Protein AF-0000000078018534 (afdb_homodimer)

Organism: NCBI:txid212602

InterPro domains:
  IPR011146 HIT-like domain [PF01230] (14-117)
  IPR011146 HIT-like domain [PS51084] (6-127)
  IPR036265 HIT-like superfamily [G3DSA:3.30.428.10] (2-180)
  IPR036265 HIT-like superfamily [SSF54197] (14-121)
  IPR039383 FHIT family [cd01275] (8-136)
  IPR051884 Bis(5'-adenosyl)-triphosphatase activity regulators [PTHR46243] (7-179)

Structure (mmCIF, N/CA/C/O backbone):
data_AF-0000000078018534-model_v1
#
loop_
_entity.id
_entity.type
_entity.pdbx_description
1 polymer "Bis(5'-adenosyl)-triphosphatase"
#
loop_
_atom_site.group_PDB
_atom_site.id
_atom_site.type_symbol
_atom_site.label_atom_id
_atom_site.label_alt_id
_atom_site.label_comp_id
_atom_site.label_asym_id
_atom_site.label_entity_id
_atom_site.label_seq_id
_atom_site.pdbx_PDB_ins_code
_atom_site.Cartn_x
_atom_site.Cartn_y
_atom_site.Cartn_z
_atom_site.occupancy
_atom_site.B_iso_or_equiv
_atom_site.auth_seq_id
_atom_site.auth_comp_id
_atom_site.auth_asym_id
_atom_site.auth_atom_id
_atom_site.pdbx_PDB_model_num
ATOM 1 N N . MET A 1 1 ? -0.538 -12.031 -28.141 1 32.5 1 MET A N 1
ATOM 2 C CA . MET A 1 1 ? 0.123 -12.312 -26.875 1 32.5 1 MET A CA 1
ATOM 3 C C . MET A 1 1 ? 1.251 -11.32 -26.609 1 32.5 1 MET A C 1
ATOM 5 O O . MET A 1 1 ? 2.129 -11.141 -27.453 1 32.5 1 MET A O 1
ATOM 9 N N . ALA A 1 2 ? 1.059 -10.219 -26 1 41.38 2 ALA A N 1
ATOM 10 C CA . ALA A 1 2 ? 2.141 -9.242 -26.016 1 41.38 2 ALA A CA 1
ATOM 11 C C . ALA A 1 2 ? 3.49 -9.906 -25.766 1 41.38 2 ALA A C 1
ATOM 13 O O . ALA A 1 2 ? 3.6 -10.82 -24.938 1 41.38 2 ALA A O 1
ATOM 14 N N . SER A 1 3 ? 4.391 -9.984 -26.625 1 47.72 3 SER A N 1
ATOM 15 C CA . SER A 1 3 ? 5.672 -10.68 -26.641 1 47.72 3 SER A CA 1
ATOM 16 C C . SER A 1 3 ? 6.395 -10.531 -25.312 1 47.72 3 SER A C 1
ATOM 18 O O . SER A 1 3 ? 6.383 -9.453 -24.703 1 47.72 3 SER A O 1
ATOM 20 N N . LYS A 1 4 ? 6.355 -11.641 -24.516 1 59.78 4 LYS A N 1
ATOM 21 C CA . LYS A 1 4 ? 7.148 -11.711 -23.297 1 59.78 4 LYS A CA 1
ATOM 22 C C . LYS A 1 4 ? 8.469 -10.953 -23.453 1 59.78 4 LYS A C 1
ATOM 24 O O . LYS A 1 4 ? 9.188 -11.148 -24.438 1 59.78 4 LYS A O 1
ATOM 29 N N . PRO A 1 5 ? 8.508 -9.891 -22.672 1 69.44 5 PRO A N 1
ATOM 30 C CA . PRO A 1 5 ? 9.805 -9.219 -22.781 1 69.44 5 PRO A CA 1
ATOM 31 C C . PRO A 1 5 ? 10.977 -10.18 -22.594 1 69.44 5 PRO A C 1
ATOM 33 O O . PRO A 1 5 ? 10.789 -11.305 -22.125 1 69.44 5 PRO A O 1
ATOM 36 N N . GLY A 1 6 ? 12.102 -9.883 -23.188 1 85.19 6 GLY A N 1
ATOM 37 C CA . GLY A 1 6 ? 13.391 -10.5 -22.938 1 85.19 6 GLY A CA 1
ATOM 38 C C . GLY A 1 6 ? 13.648 -10.789 -21.469 1 85.19 6 GLY A C 1
ATOM 39 O O . GLY A 1 6 ? 12.711 -11.047 -20.719 1 85.19 6 GLY A O 1
ATOM 40 N N . THR A 1 7 ? 14.758 -10.93 -20.984 1 94.56 7 THR A N 1
ATOM 41 C CA . THR A 1 7 ? 15.172 -11.188 -19.609 1 94.56 7 THR A CA 1
ATOM 42 C C . THR A 1 7 ? 14.648 -10.102 -18.672 1 94.56 7 THR A C 1
ATOM 44 O O . THR A 1 7 ? 14.75 -8.906 -18.969 1 94.56 7 THR A O 1
ATOM 47 N N . ILE A 1 8 ? 13.938 -10.57 -17.609 1 96.38 8 ILE A N 1
ATOM 48 C CA . ILE A 1 8 ? 13.359 -9.633 -16.641 1 96.38 8 ILE A CA 1
ATOM 49 C C . ILE A 1 8 ? 14.18 -9.656 -15.352 1 96.38 8 ILE A C 1
ATOM 51 O O . ILE A 1 8 ? 14.562 -10.727 -14.875 1 96.38 8 ILE A O 1
ATOM 55 N N . TYR A 1 9 ? 14.422 -8.438 -14.828 1 94.94 9 TYR A N 1
ATOM 56 C CA . TYR A 1 9 ? 15.18 -8.312 -13.586 1 94.94 9 TYR A CA 1
ATOM 57 C C . TYR A 1 9 ? 14.359 -7.621 -12.508 1 94.94 9 TYR A C 1
ATOM 59 O O . TYR A 1 9 ? 13.602 -6.688 -12.805 1 94.94 9 TYR A O 1
ATOM 67 N N . PHE A 1 10 ? 14.508 -8.086 -11.344 1 96.38 10 PHE A N 1
ATOM 68 C CA . PHE A 1 10 ? 14.094 -7.418 -10.117 1 96.38 10 PHE A CA 1
ATOM 69 C C . PHE A 1 10 ? 15.305 -6.953 -9.312 1 96.38 10 PHE A C 1
ATOM 71 O O . PHE A 1 10 ? 15.938 -7.75 -8.625 1 96.38 10 PHE A O 1
ATOM 78 N N . GLY A 1 11 ? 15.469 -5.613 -9.375 1 94.12 11 GLY A N 1
ATOM 79 C CA . GLY A 1 11 ? 16.797 -5.195 -8.961 1 94.12 11 GLY A CA 1
ATOM 80 C C . GLY A 1 11 ? 17.906 -5.941 -9.68 1 94.12 11 GLY A C 1
ATOM 81 O O . GLY A 1 11 ? 17.922 -6.012 -10.914 1 94.12 11 GLY A O 1
ATOM 82 N N . PRO A 1 12 ? 18.906 -6.496 -8.953 1 91.88 12 PRO A N 1
ATOM 83 C CA . PRO A 1 12 ? 20 -7.215 -9.594 1 91.88 12 PRO A CA 1
ATOM 84 C C . PRO A 1 12 ? 19.672 -8.68 -9.875 1 91.88 12 PRO A C 1
ATOM 86 O O . PRO A 1 12 ? 20.5 -9.406 -10.445 1 91.88 12 PRO A O 1
ATOM 89 N N . TYR A 1 13 ? 18.453 -9.117 -9.656 1 90.38 13 TYR A N 1
ATOM 90 C CA . TYR A 1 13 ? 18.125 -10.531 -9.727 1 90.38 13 TYR A CA 1
ATOM 91 C C . TYR A 1 13 ? 17.328 -10.852 -10.992 1 90.38 13 TYR A C 1
ATOM 93 O O . TYR A 1 13 ? 16.312 -10.211 -11.266 1 90.38 13 TYR A O 1
ATOM 101 N N . GLU A 1 14 ? 17.781 -11.797 -11.727 1 91.88 14 GLU A N 1
ATOM 102 C CA . GLU A 1 14 ? 16.953 -12.266 -12.836 1 91.88 14 GLU A CA 1
ATOM 103 C C . GLU A 1 14 ? 15.75 -13.047 -12.328 1 91.88 14 GLU A C 1
ATOM 105 O O . GLU A 1 14 ? 15.891 -13.961 -11.516 1 91.88 14 GLU A O 1
ATOM 110 N N . VAL A 1 15 ? 14.516 -12.648 -12.805 1 94.19 15 VAL A N 1
ATOM 111 C CA . VAL A 1 15 ? 13.305 -13.258 -12.266 1 94.19 15 VAL A CA 1
ATOM 112 C C . VAL A 1 15 ? 12.383 -13.68 -13.414 1 94.19 15 VAL A C 1
ATOM 114 O O . VAL A 1 15 ? 11.172 -13.82 -13.234 1 94.19 15 VAL A O 1
ATOM 117 N N . THR A 1 16 ? 12.859 -13.93 -14.57 1 95.44 16 THR A N 1
ATOM 118 C CA . THR A 1 16 ? 12.086 -14.156 -15.789 1 95.44 16 THR A CA 1
ATOM 119 C C . THR A 1 16 ? 11.109 -15.312 -15.594 1 95.44 16 THR A C 1
ATOM 121 O O . THR A 1 16 ? 9.93 -15.203 -15.945 1 95.44 16 THR A O 1
ATOM 124 N N . ASP A 1 17 ? 11.508 -16.391 -15 1 93.69 17 ASP A N 1
ATOM 125 C CA . ASP A 1 17 ? 10.719 -17.609 -14.898 1 93.69 17 ASP A CA 1
ATOM 126 C C . ASP A 1 17 ? 9.68 -17.516 -13.781 1 93.69 17 ASP A C 1
ATOM 128 O O . ASP A 1 17 ? 8.805 -18.375 -13.656 1 93.69 17 ASP A O 1
ATOM 132 N N . GLN A 1 18 ? 9.805 -16.406 -13 1 95.12 18 GLN A N 1
ATOM 133 C CA . GLN A 1 18 ? 8.93 -16.266 -11.836 1 95.12 18 GLN A CA 1
ATOM 134 C C . GLN A 1 18 ? 7.852 -15.211 -12.086 1 95.12 18 GLN A C 1
ATOM 136 O O . GLN A 1 18 ? 7.035 -14.938 -11.203 1 95.12 18 GLN A O 1
ATOM 141 N N . VAL A 1 19 ? 7.863 -14.688 -13.305 1 97.62 19 VAL A N 1
ATOM 142 C CA . VAL A 1 19 ? 6.887 -13.672 -13.68 1 97.62 19 VAL A CA 1
ATOM 143 C C . VAL A 1 19 ? 5.605 -14.344 -14.172 1 97.62 19 VAL A C 1
ATOM 145 O O . VAL A 1 19 ? 5.648 -15.273 -14.984 1 97.62 19 VAL A O 1
ATOM 148 N N . PHE A 1 20 ? 4.461 -13.828 -13.664 1 98.06 20 PHE A N 1
ATOM 149 C CA . PHE A 1 20 ? 3.227 -14.508 -14.039 1 98.06 20 PHE A CA 1
ATOM 150 C C . PHE A 1 20 ? 2.342 -13.594 -14.875 1 98.06 20 PHE A C 1
ATOM 152 O O . PHE A 1 20 ? 1.333 -14.039 -15.438 1 98.06 20 PHE A O 1
ATOM 159 N N . TYR A 1 21 ? 2.676 -12.344 -15.047 1 98 21 TYR A N 1
ATOM 160 C CA . TYR A 1 21 ? 1.851 -11.391 -15.773 1 98 21 TYR A CA 1
ATOM 161 C C . TYR A 1 21 ? 2.686 -10.227 -16.281 1 98 21 TYR A C 1
ATOM 163 O O . TYR A 1 21 ? 3.562 -9.727 -15.578 1 98 21 TYR A O 1
ATOM 171 N N . TYR A 1 22 ? 2.432 -9.82 -17.5 1 97.38 22 TYR A N 1
ATOM 172 C CA . TYR A 1 22 ? 3.051 -8.648 -18.109 1 97.38 22 TYR A CA 1
ATOM 173 C C . TYR A 1 22 ? 2 -7.617 -18.5 1 97.38 22 TYR A C 1
ATOM 175 O O . TYR A 1 22 ? 1.063 -7.926 -19.25 1 97.38 22 TYR A O 1
ATOM 183 N N . SER A 1 23 ? 2.119 -6.477 -17.906 1 96.69 23 SER A N 1
ATOM 184 C CA . SER A 1 23 ? 1.342 -5.34 -18.391 1 96.69 23 SER A CA 1
ATOM 185 C C . SER A 1 23 ? 2.18 -4.434 -19.281 1 96.69 23 SER A C 1
ATOM 187 O O . SER A 1 23 ? 3.219 -4.855 -19.797 1 96.69 23 SER A O 1
ATOM 189 N N . THR A 1 24 ? 1.695 -3.225 -19.547 1 96.44 24 THR A N 1
ATOM 190 C CA . THR A 1 24 ? 2.404 -2.289 -20.406 1 96.44 24 THR A CA 1
ATOM 191 C C . THR A 1 24 ? 3.699 -1.819 -19.75 1 96.44 24 THR A C 1
ATOM 193 O O . THR A 1 24 ? 4.73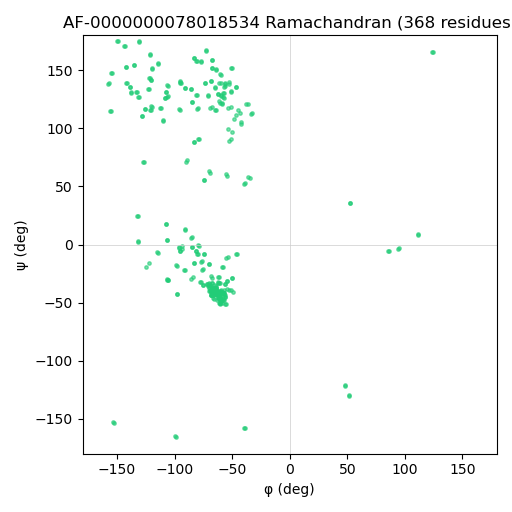4 -1.713 -20.422 1 96.44 24 THR A O 1
ATOM 196 N N . SER A 1 25 ? 3.674 -1.585 -18.469 1 97.62 25 SER A N 1
ATOM 197 C CA . SER A 1 25 ? 4.84 -0.952 -17.859 1 97.62 25 SER A CA 1
ATOM 198 C C . SER A 1 25 ? 5.27 -1.691 -16.594 1 97.62 25 SER A C 1
ATOM 200 O O . SER A 1 25 ? 6.211 -1.272 -15.914 1 97.62 25 SER A O 1
ATOM 202 N N . CYS A 1 26 ? 4.574 -2.824 -16.25 1 98.19 26 CYS A N 1
ATOM 203 C CA . CYS A 1 26 ? 4.953 -3.551 -15.047 1 98.19 26 CYS A CA 1
ATOM 204 C C . CYS A 1 26 ? 4.664 -5.039 -15.195 1 98.19 26 CYS A C 1
ATOM 206 O O . CYS A 1 26 ? 4.219 -5.488 -16.25 1 98.19 26 CYS A O 1
ATOM 208 N N . TYR A 1 27 ? 5.066 -5.809 -14.203 1 98.31 27 TYR A N 1
ATOM 209 C CA . TYR A 1 27 ? 4.875 -7.254 -14.227 1 98.31 27 TYR A CA 1
ATOM 210 C C . TYR A 1 27 ? 4.52 -7.781 -12.844 1 98.31 27 TYR A C 1
ATOM 212 O O . TYR A 1 27 ? 4.793 -7.125 -11.828 1 98.31 27 TYR A O 1
ATOM 220 N N . GLY A 1 28 ? 3.781 -8.922 -12.859 1 98.56 28 GLY A N 1
ATOM 221 C CA . GLY A 1 28 ? 3.506 -9.664 -11.641 1 98.56 28 GLY A CA 1
ATOM 222 C C . GLY A 1 28 ? 4.539 -10.734 -11.344 1 98.56 28 GLY A C 1
ATOM 223 O O . GLY A 1 28 ? 4.914 -11.508 -12.234 1 98.56 28 GLY A O 1
ATOM 224 N N . LEU A 1 29 ? 5.02 -10.836 -10.078 1 98 29 LEU A N 1
ATOM 225 C CA . LEU A 1 29 ? 6.137 -11.688 -9.68 1 98 29 LEU A CA 1
ATOM 226 C C . LEU A 1 29 ? 5.781 -12.516 -8.445 1 98 29 LEU A C 1
ATOM 228 O O . LEU A 1 29 ? 5.281 -11.977 -7.457 1 98 29 LEU A O 1
ATOM 232 N N . THR A 1 30 ? 5.949 -13.82 -8.516 1 97.31 30 THR A N 1
ATOM 233 C CA . THR A 1 30 ? 5.793 -14.633 -7.309 1 97.31 30 THR A CA 1
ATOM 234 C C . THR A 1 30 ? 6.852 -14.266 -6.273 1 97.31 30 THR A C 1
ATOM 236 O O . THR A 1 30 ? 7.922 -13.758 -6.621 1 97.31 30 THR A O 1
ATOM 239 N N . ASN A 1 31 ? 6.496 -14.438 -5.121 1 92.06 31 ASN A N 1
ATOM 240 C CA . ASN A 1 31 ? 7.398 -14.031 -4.047 1 92.06 31 ASN A CA 1
ATOM 241 C C . ASN A 1 31 ? 8.258 -15.195 -3.562 1 92.06 31 ASN A C 1
ATOM 243 O O . ASN A 1 31 ? 7.762 -16.312 -3.422 1 92.06 31 ASN A O 1
ATOM 247 N N . ILE A 1 32 ? 9.5 -14.945 -3.307 1 88.69 32 ILE A N 1
ATOM 248 C CA . ILE A 1 32 ? 10.461 -15.977 -2.914 1 88.69 32 ILE A CA 1
ATOM 249 C C . ILE A 1 32 ? 10.227 -16.375 -1.457 1 88.69 32 ILE A C 1
ATOM 251 O O . ILE A 1 32 ? 10.438 -17.516 -1.079 1 88.69 32 ILE A O 1
ATOM 255 N N . LYS A 1 33 ? 9.852 -15.461 -0.619 1 87.44 33 LYS A N 1
ATOM 256 C CA . LYS A 1 33 ? 9.539 -15.695 0.787 1 87.44 33 LYS A CA 1
ATOM 257 C C . LYS A 1 33 ? 8.156 -15.148 1.145 1 87.44 33 LYS A C 1
ATOM 259 O O . LYS A 1 33 ? 8.047 -14.18 1.903 1 87.44 33 LYS A O 1
ATOM 264 N N . PRO A 1 34 ? 7.156 -15.828 0.636 1 91.12 34 PRO A N 1
ATOM 265 C CA . PRO A 1 34 ? 5.809 -15.305 0.871 1 91.12 34 PRO A CA 1
ATOM 266 C C . PRO A 1 34 ? 5.418 -15.32 2.346 1 91.12 34 PRO A C 1
ATOM 268 O O . PRO A 1 34 ? 5.688 -16.297 3.049 1 91.12 34 PRO A O 1
ATOM 271 N N . VAL A 1 35 ? 4.84 -14.227 2.791 1 88.56 35 VAL A N 1
ATOM 272 C CA . VAL A 1 35 ? 4.348 -14.125 4.164 1 88.56 35 VAL A CA 1
ATOM 273 C C . VAL A 1 35 ? 3.156 -15.062 4.355 1 88.56 35 VAL A C 1
ATOM 275 O O . VAL A 1 35 ? 3.041 -15.727 5.387 1 88.56 35 VAL A O 1
ATOM 278 N N . LEU A 1 36 ? 2.246 -15.086 3.379 1 91.19 36 LEU A N 1
ATOM 279 C CA . LEU A 1 36 ? 1.069 -15.945 3.287 1 91.19 36 LEU A CA 1
ATOM 280 C C . LEU A 1 36 ? 0.929 -16.531 1.886 1 91.19 36 LEU A C 1
ATOM 282 O O . LEU A 1 36 ? 1.47 -15.977 0.923 1 91.19 36 LEU A O 1
ATOM 286 N N . PRO A 1 37 ? 0.245 -17.688 1.849 1 92.19 37 PRO A N 1
ATOM 287 C CA . PRO A 1 37 ? -0.036 -18.188 0.502 1 92.19 37 PRO A CA 1
ATOM 288 C C . PRO A 1 37 ? -0.682 -17.141 -0.397 1 92.19 37 PRO A C 1
ATOM 290 O O . PRO A 1 37 ? -1.609 -16.453 0.026 1 92.19 37 PRO A O 1
ATOM 293 N N . GLY A 1 38 ? -0.188 -16.953 -1.611 1 95.94 38 GLY A N 1
ATOM 294 C CA . GLY A 1 38 ? -0.741 -16.016 -2.562 1 95.94 38 GLY A CA 1
ATOM 295 C C . GLY A 1 38 ? -0.049 -14.656 -2.529 1 95.94 38 GLY A C 1
ATOM 296 O O . GLY A 1 38 ? -0.326 -13.797 -3.361 1 95.94 38 GLY A O 1
ATOM 297 N N . HIS A 1 39 ? 0.928 -14.453 -1.597 1 96.56 39 HIS A N 1
ATOM 298 C CA . HIS A 1 39 ? 1.704 -13.219 -1.527 1 96.56 39 HIS A CA 1
ATOM 299 C C . HIS A 1 39 ? 2.549 -13.031 -2.783 1 96.56 39 HIS A C 1
ATOM 301 O O . HIS A 1 39 ? 3.473 -13.805 -3.037 1 96.56 39 HIS A O 1
ATOM 307 N N . VAL A 1 40 ? 2.264 -12.008 -3.541 1 98 40 VAL A N 1
ATOM 308 C CA . VAL A 1 40 ? 2.986 -11.75 -4.781 1 98 40 VAL A CA 1
ATOM 309 C C . VAL A 1 40 ? 3.438 -10.289 -4.824 1 98 40 VAL A C 1
ATOM 311 O O . VAL A 1 40 ? 3.104 -9.5 -3.936 1 98 40 VAL A O 1
ATOM 314 N N . LEU A 1 41 ? 4.215 -9.977 -5.875 1 98.06 41 LEU A N 1
ATOM 315 C CA . LEU A 1 41 ? 4.707 -8.625 -6.078 1 98.06 41 LEU A CA 1
ATOM 316 C C . LEU A 1 41 ? 4.254 -8.078 -7.426 1 98.06 41 LEU A C 1
ATOM 318 O O . LEU A 1 41 ? 4.121 -8.828 -8.391 1 98.06 41 LEU A O 1
ATOM 322 N N . VAL A 1 42 ? 3.947 -6.828 -7.473 1 98.75 42 VAL A N 1
ATOM 323 C CA . VAL A 1 42 ? 3.859 -6.078 -8.719 1 98.75 42 VAL A CA 1
ATOM 324 C C . VAL A 1 42 ? 5.043 -5.121 -8.828 1 98.75 42 VAL A C 1
ATOM 326 O O . VAL A 1 42 ? 5.344 -4.383 -7.887 1 98.75 42 VAL A O 1
ATOM 329 N N . VAL A 1 43 ? 5.746 -5.117 -10.008 1 98.62 43 VAL A N 1
ATOM 330 C CA . VAL A 1 43 ? 7.023 -4.434 -10.164 1 98.62 43 VAL A CA 1
ATOM 331 C C . VAL A 1 43 ? 7.062 -3.715 -11.516 1 98.62 43 VAL A C 1
ATOM 333 O O . VAL A 1 43 ? 6.695 -4.289 -12.539 1 98.62 43 VAL A O 1
ATOM 336 N N . PRO A 1 44 ? 7.441 -2.418 -11.539 1 98.69 44 PRO A N 1
ATOM 337 C CA . PRO A 1 44 ? 7.617 -1.772 -12.844 1 98.69 44 PRO A CA 1
ATOM 338 C C . PRO A 1 44 ? 8.805 -2.336 -13.625 1 98.69 44 PRO A C 1
ATOM 340 O O . PRO A 1 44 ? 9.781 -2.785 -13.023 1 98.69 44 PRO A O 1
ATOM 343 N N . PHE A 1 45 ? 8.711 -2.266 -14.945 1 97.75 45 PHE A N 1
ATOM 344 C CA . PHE A 1 45 ? 9.852 -2.658 -15.766 1 97.75 45 PHE A CA 1
ATOM 345 C C . PHE A 1 45 ? 11.023 -1.707 -15.562 1 97.75 45 PHE A C 1
ATOM 347 O O . PHE A 1 45 ? 12.164 -2.145 -15.438 1 97.75 45 PHE A O 1
ATOM 354 N N . ARG A 1 46 ? 10.695 -0.362 -15.602 1 97.69 46 ARG A N 1
ATOM 355 C CA . ARG A 1 46 ? 11.75 0.609 -15.328 1 97.69 46 ARG A CA 1
ATOM 356 C C . ARG A 1 46 ? 12.289 0.451 -13.906 1 97.69 46 ARG A C 1
ATOM 358 O O . ARG A 1 46 ? 11.516 0.339 -12.953 1 97.69 46 ARG A O 1
ATOM 365 N N . PRO A 1 47 ? 13.531 0.357 -13.695 1 97.31 47 PRO A N 1
ATOM 366 C CA . PRO A 1 47 ? 14.109 0.129 -12.367 1 97.31 47 PRO A CA 1
ATOM 367 C C . PRO A 1 47 ? 14.07 1.376 -11.484 1 97.31 47 PRO A C 1
ATOM 369 O O . PRO A 1 47 ? 15.094 1.759 -10.914 1 97.31 47 PRO A O 1
ATOM 372 N N . VAL A 1 48 ? 12.938 1.894 -11.312 1 98.44 48 VAL A N 1
ATOM 373 C CA . VAL A 1 48 ? 12.75 3.047 -10.438 1 98.44 48 VAL A CA 1
ATOM 374 C C . VAL A 1 48 ? 12.688 2.586 -8.977 1 98.44 48 VAL A C 1
ATOM 376 O O . VAL A 1 48 ? 12.32 1.441 -8.703 1 98.44 48 VAL A O 1
ATOM 379 N N . GLN A 1 49 ? 12.961 3.477 -8.047 1 97.75 49 GLN A N 1
ATOM 380 C CA . GLN A 1 49 ? 13.07 3.07 -6.648 1 97.75 49 GLN A CA 1
ATOM 381 C C . GLN A 1 49 ? 11.852 3.514 -5.844 1 97.75 49 GLN A C 1
ATOM 383 O O . GLN A 1 49 ? 11.5 2.883 -4.848 1 97.75 49 GLN A O 1
ATOM 388 N N . ARG A 1 50 ? 11.281 4.664 -6.305 1 98.62 50 ARG A N 1
ATOM 389 C CA . ARG A 1 50 ? 10.242 5.285 -5.488 1 98.62 50 ARG A CA 1
ATOM 390 C C . ARG A 1 50 ? 8.93 5.371 -6.254 1 98.62 50 ARG A C 1
ATOM 392 O O . ARG A 1 50 ? 8.922 5.48 -7.48 1 98.62 50 ARG A O 1
ATOM 399 N N . VAL A 1 51 ? 7.773 5.348 -5.48 1 98.88 51 VAL A N 1
ATOM 400 C CA . VAL A 1 51 ? 6.461 5.559 -6.082 1 98.88 51 VAL A CA 1
ATOM 401 C C . VAL A 1 51 ? 6.438 6.895 -6.82 1 98.88 51 VAL A C 1
ATOM 403 O O . VAL A 1 51 ? 5.855 7.004 -7.902 1 98.88 51 VAL A O 1
ATOM 406 N N . THR A 1 52 ? 7.16 7.891 -6.309 1 98.69 52 THR A N 1
ATOM 407 C CA . THR A 1 52 ? 7.168 9.234 -6.871 1 98.69 52 THR A CA 1
ATOM 408 C C . THR A 1 52 ? 7.98 9.273 -8.164 1 98.69 52 THR A C 1
ATOM 410 O O . THR A 1 52 ? 7.945 10.273 -8.891 1 98.69 52 THR A O 1
ATOM 413 N N . ASP A 1 53 ? 8.688 8.195 -8.516 1 98.56 53 ASP A N 1
ATOM 414 C CA . ASP A 1 53 ? 9.445 8.117 -9.758 1 98.56 53 ASP A CA 1
ATOM 415 C C . ASP A 1 53 ? 8.547 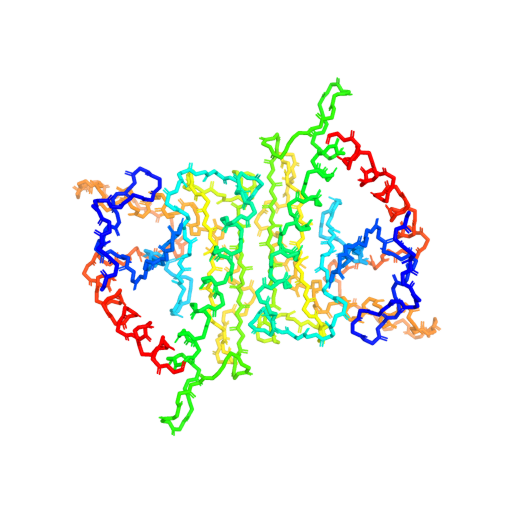7.707 -10.922 1 98.56 53 ASP A C 1
ATOM 417 O O . ASP A 1 53 ? 8.938 7.836 -12.086 1 98.56 53 ASP A O 1
ATOM 421 N N . LEU A 1 54 ? 7.355 7.18 -10.617 1 98.5 54 LEU A N 1
ATOM 422 C CA . LEU A 1 54 ? 6.453 6.719 -11.664 1 98.5 54 LEU A CA 1
ATOM 423 C C . LEU A 1 54 ? 5.82 7.895 -12.391 1 98.5 54 LEU A C 1
ATOM 425 O O . LEU A 1 54 ? 5.445 8.891 -11.766 1 98.5 54 LEU A O 1
ATOM 429 N N . THR A 1 55 ? 5.715 7.781 -13.695 1 97.62 55 THR A N 1
ATOM 430 C CA . THR A 1 55 ? 4.906 8.719 -14.461 1 97.62 55 THR A CA 1
ATOM 431 C C . THR A 1 55 ? 3.42 8.469 -14.234 1 97.62 55 THR A C 1
ATOM 433 O O . THR A 1 55 ? 3.039 7.434 -13.68 1 97.62 55 THR A O 1
ATOM 436 N N . ALA A 1 56 ? 2.619 9.398 -14.648 1 95.38 56 ALA A N 1
ATOM 437 C CA . ALA A 1 56 ? 1.177 9.234 -14.492 1 95.38 56 ALA A CA 1
ATOM 438 C C . ALA A 1 56 ? 0.684 7.973 -15.195 1 95.38 56 ALA A C 1
ATOM 440 O O . ALA A 1 56 ? -0.158 7.25 -14.656 1 95.38 56 ALA A O 1
ATOM 441 N N . ASP A 1 57 ? 1.22 7.746 -16.359 1 96.88 57 ASP A N 1
ATOM 442 C CA . ASP A 1 57 ? 0.841 6.551 -17.109 1 96.88 57 ASP A CA 1
ATOM 443 C C . ASP A 1 57 ? 1.277 5.285 -16.375 1 96.88 57 ASP A C 1
ATOM 445 O O . ASP A 1 57 ? 0.537 4.301 -16.328 1 96.88 57 ASP A O 1
ATOM 449 N N . GLU A 1 58 ? 2.469 5.312 -15.805 1 98.06 58 GLU A N 1
ATOM 450 C CA . GLU A 1 58 ? 2.977 4.168 -15.055 1 98.06 58 GLU A CA 1
ATOM 451 C C . GLU A 1 58 ? 2.17 3.941 -13.781 1 98.06 58 GLU A C 1
ATOM 453 O O . GLU A 1 58 ? 1.924 2.797 -13.391 1 98.06 58 GLU A O 1
ATOM 458 N N . VAL A 1 59 ? 1.755 5.074 -13.141 1 98.25 59 VAL A N 1
ATOM 459 C CA . VAL A 1 59 ? 0.925 4.973 -11.945 1 98.25 59 VAL A CA 1
ATOM 460 C C . VAL A 1 59 ? -0.377 4.246 -12.273 1 98.25 59 VAL A C 1
ATOM 462 O O . VAL A 1 59 ? -0.769 3.309 -11.578 1 98.25 59 VAL A O 1
ATOM 465 N N . THR A 1 60 ? -0.992 4.652 -13.305 1 97.56 60 THR A N 1
ATOM 466 C CA . THR A 1 60 ? -2.26 4.059 -13.719 1 97.56 60 THR A CA 1
ATOM 467 C C . THR A 1 60 ? -2.086 2.57 -14.008 1 97.56 60 THR A C 1
ATOM 469 O O . THR A 1 60 ? -2.832 1.738 -13.492 1 97.56 60 THR A O 1
ATOM 472 N N . ASP A 1 61 ? -1.083 2.256 -14.844 1 98.19 61 ASP A N 1
ATOM 473 C CA . ASP A 1 61 ? -0.868 0.862 -15.219 1 98.19 61 ASP A CA 1
ATOM 474 C C . ASP A 1 61 ? -0.488 0.019 -14 1 98.19 61 ASP A C 1
ATOM 476 O O . ASP A 1 61 ? -0.977 -1.102 -13.836 1 98.19 61 ASP A O 1
ATOM 480 N N . PHE A 1 62 ? 0.37 0.565 -13.164 1 98.69 62 PHE A N 1
ATOM 481 C CA . PHE A 1 62 ? 0.885 -0.132 -11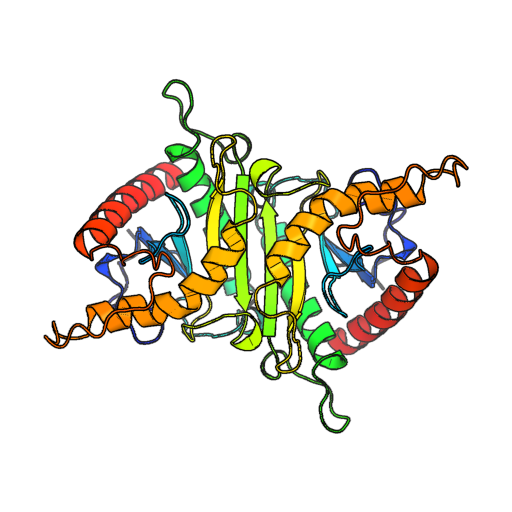.992 1 98.69 62 PHE A CA 1
ATOM 482 C C . PHE A 1 62 ? -0.25 -0.511 -11.047 1 98.69 62 PHE A C 1
ATOM 484 O O . PHE A 1 62 ? -0.393 -1.679 -10.68 1 98.69 62 PHE A O 1
ATOM 491 N N . PHE A 1 63 ? -1.137 0.387 -10.773 1 98.75 63 PHE A N 1
ATOM 492 C CA . PHE A 1 63 ? -2.123 0.117 -9.734 1 98.75 63 PHE A CA 1
ATOM 493 C C . PHE A 1 63 ? -3.377 -0.512 -10.336 1 98.75 63 PHE A C 1
ATOM 495 O O . PHE A 1 63 ? -4.141 -1.174 -9.625 1 98.75 63 PHE A O 1
ATOM 502 N N . THR A 1 64 ? -3.619 -0.333 -11.641 1 98.44 64 THR A N 1
ATOM 503 C CA . THR A 1 64 ? -4.641 -1.159 -12.273 1 98.44 64 THR A CA 1
ATOM 504 C C . THR A 1 64 ? -4.199 -2.617 -12.328 1 98.44 64 THR A C 1
ATOM 506 O O . THR A 1 64 ? -5.023 -3.527 -12.227 1 98.44 64 THR A O 1
ATOM 509 N N . THR A 1 65 ? -2.867 -2.824 -12.492 1 98.5 65 THR A N 1
ATOM 510 C CA . THR A 1 65 ? -2.338 -4.184 -12.43 1 98.5 65 THR A 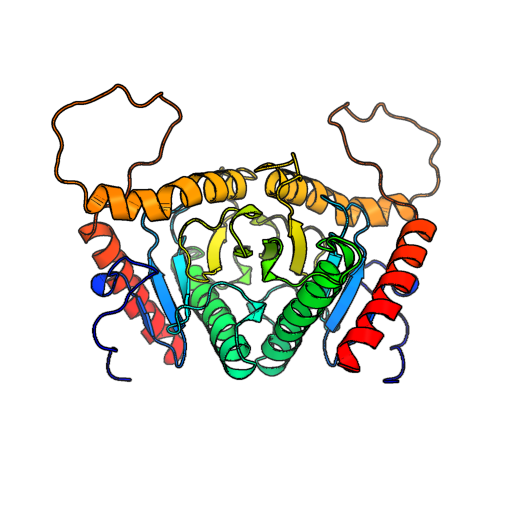CA 1
ATOM 511 C C . THR A 1 65 ? -2.525 -4.77 -11.031 1 98.5 65 THR A C 1
ATOM 513 O O . THR A 1 65 ? -2.885 -5.941 -10.891 1 98.5 65 THR A O 1
ATOM 516 N N . VAL A 1 66 ? -2.334 -3.969 -9.977 1 98.88 66 VAL A N 1
ATOM 517 C CA . VAL A 1 66 ? -2.598 -4.418 -8.617 1 98.88 66 VAL A CA 1
ATOM 518 C C . VAL A 1 66 ? -4.047 -4.879 -8.492 1 98.88 66 VAL A C 1
ATOM 520 O O . VAL A 1 66 ? -4.324 -5.938 -7.922 1 98.88 66 VAL A O 1
ATOM 523 N N . GLN A 1 67 ? -5 -4.121 -9.102 1 98.75 67 GLN A N 1
ATOM 524 C CA . GLN A 1 67 ? -6.41 -4.5 -9.086 1 98.75 67 GLN A CA 1
ATOM 525 C C . GLN A 1 67 ? -6.621 -5.852 -9.766 1 98.75 67 GLN A C 1
ATOM 527 O O . GLN A 1 67 ? -7.352 -6.703 -9.25 1 98.75 67 GLN A O 1
ATOM 532 N N . LYS A 1 68 ? -5.996 -6.023 -10.93 1 98.44 68 LYS A N 1
ATOM 533 C CA . LYS A 1 68 ? -6.137 -7.277 -11.664 1 98.44 68 LYS A CA 1
ATOM 534 C C . LYS A 1 68 ? -5.57 -8.453 -10.875 1 98.44 68 LYS A C 1
ATOM 536 O O . LYS A 1 68 ? -6.16 -9.531 -10.852 1 98.44 68 LYS A O 1
ATOM 541 N N . VAL A 1 69 ? -4.445 -8.242 -10.25 1 98.75 69 VAL A N 1
ATOM 542 C CA . VAL A 1 69 ? -3.797 -9.273 -9.445 1 98.75 69 VAL A CA 1
ATOM 543 C C . VAL A 1 69 ? -4.68 -9.625 -8.258 1 98.75 69 VAL A C 1
ATOM 545 O O . VAL A 1 69 ? -4.824 -10.805 -7.914 1 98.75 69 VAL A O 1
ATOM 548 N N . GLN A 1 70 ? -5.293 -8.594 -7.625 1 98.75 70 GLN A N 1
ATOM 549 C CA . GLN A 1 70 ? -6.23 -8.852 -6.535 1 98.75 70 GLN A CA 1
ATOM 550 C C . GLN A 1 70 ? -7.367 -9.766 -6.996 1 98.75 70 GLN A C 1
ATOM 552 O O . GLN A 1 70 ? -7.727 -10.711 -6.301 1 98.75 70 GLN A O 1
ATOM 557 N N . LYS A 1 71 ? -7.926 -9.406 -8.133 1 98.44 71 LYS A N 1
ATOM 558 C CA . LYS A 1 71 ? -9.039 -10.195 -8.656 1 98.44 71 LYS A CA 1
ATOM 559 C C . LYS A 1 71 ? -8.617 -11.633 -8.938 1 98.44 71 LYS A C 1
ATOM 561 O O . LYS A 1 71 ? -9.336 -12.57 -8.609 1 98.44 71 LYS A O 1
ATOM 566 N N . MET A 1 72 ? -7.453 -11.805 -9.562 1 98.38 72 MET A N 1
ATOM 567 C CA . MET A 1 72 ? -6.934 -13.141 -9.852 1 98.38 72 MET A CA 1
ATOM 568 C C . MET A 1 72 ? -6.73 -13.938 -8.57 1 98.38 72 MET A C 1
ATOM 570 O O . MET A 1 72 ? -7.188 -15.07 -8.461 1 98.38 72 MET A O 1
ATOM 574 N N . LEU A 1 73 ? -6.09 -13.336 -7.551 1 98.31 73 LEU A N 1
ATOM 575 C CA . LEU A 1 73 ? -5.828 -14.008 -6.281 1 98.31 73 LEU A CA 1
ATOM 576 C C . LEU A 1 73 ? -7.129 -14.359 -5.57 1 98.31 73 LEU A C 1
ATOM 578 O O . LEU A 1 73 ? -7.246 -15.43 -4.977 1 98.31 73 LEU A O 1
ATOM 582 N N . ALA A 1 74 ? -8.102 -13.414 -5.625 1 97.94 74 ALA A N 1
ATOM 583 C CA . ALA A 1 74 ? -9.391 -13.664 -4.996 1 97.94 74 ALA A CA 1
ATOM 584 C C . ALA A 1 74 ? -10.07 -14.891 -5.605 1 97.94 74 ALA A C 1
ATOM 586 O O . ALA A 1 74 ? -10.625 -15.719 -4.887 1 97.94 74 ALA A O 1
ATOM 587 N N . GLY A 1 75 ? -10.008 -14.945 -6.926 1 96.62 75 GLY A N 1
ATOM 588 C CA . GLY A 1 75 ? -10.594 -16.078 -7.613 1 96.62 75 GLY A CA 1
ATOM 589 C C . GLY A 1 75 ? -10.07 -17.422 -7.117 1 96.62 75 GLY A C 1
ATOM 590 O O . GLY A 1 75 ? -10.797 -18.406 -7.078 1 96.62 75 GLY A O 1
ATOM 591 N N . HIS A 1 76 ? -8.844 -17.438 -6.684 1 94.88 76 HIS A N 1
ATOM 592 C CA . HIS A 1 76 ? -8.172 -18.672 -6.297 1 94.88 76 HIS A CA 1
ATOM 593 C C . HIS A 1 76 ? -8.211 -18.875 -4.789 1 94.88 76 HIS A C 1
ATOM 595 O O . HIS A 1 76 ? -8.516 -19.969 -4.312 1 94.88 76 HIS A O 1
ATOM 601 N N . TYR A 1 77 ? -7.996 -17.891 -4.004 1 95.88 77 TYR A N 1
ATOM 602 C CA . TYR A 1 77 ? -7.746 -18.047 -2.576 1 95.88 77 TYR A CA 1
ATOM 603 C C . TYR A 1 77 ? -9.016 -17.812 -1.769 1 95.88 77 TYR A C 1
ATOM 605 O O . TYR A 1 77 ? -9.078 -18.141 -0.583 1 95.88 77 TYR A O 1
ATOM 613 N N . PHE A 1 78 ? -10 -17.141 -2.41 1 96.56 78 PHE A N 1
ATOM 614 C CA . PHE A 1 78 ? -11.227 -16.875 -1.678 1 96.56 78 PHE A CA 1
ATOM 615 C C . PHE A 1 78 ? -12.359 -17.766 -2.186 1 96.56 78 PHE A C 1
ATOM 617 O O . PHE A 1 78 ? -13.539 -17.453 -1.988 1 96.56 78 PHE A O 1
ATOM 624 N N . LYS A 1 79 ? -12.055 -18.812 -2.881 1 92 79 LYS A N 1
ATOM 625 C CA . LYS A 1 79 ? -13.039 -19.766 -3.4 1 92 79 LYS A CA 1
ATOM 626 C C . LYS A 1 79 ? -13.898 -20.328 -2.275 1 92 79 LYS A C 1
ATOM 628 O O . LYS A 1 79 ? -13.391 -20.625 -1.191 1 92 79 LYS A O 1
ATOM 633 N N . THR A 1 80 ? -15.148 -20.359 -2.609 1 87.62 80 THR A N 1
ATOM 634 C CA . THR A 1 80 ? -16.094 -20.984 -1.705 1 87.62 80 THR A CA 1
ATOM 635 C C . THR A 1 80 ? -17.031 -21.922 -2.471 1 87.62 80 THR A C 1
ATOM 637 O O . THR A 1 80 ? -17.625 -21.531 -3.482 1 87.62 80 THR A O 1
ATOM 640 N N . ASN A 1 81 ? -17.172 -23.125 -1.968 1 89.25 81 ASN A N 1
ATOM 641 C CA . ASN A 1 81 ? -18.078 -24.125 -2.523 1 89.25 81 ASN A CA 1
ATOM 642 C C . ASN A 1 81 ? -17.859 -24.328 -4.02 1 89.25 81 ASN A C 1
ATOM 644 O O . ASN A 1 81 ? -18.812 -24.328 -4.801 1 89.25 81 ASN A O 1
ATOM 648 N N . GLY A 1 82 ? -16.594 -24.234 -4.453 1 85.19 82 GLY A N 1
ATOM 649 C CA . GLY A 1 82 ? -16.234 -24.516 -5.836 1 85.19 82 GLY A CA 1
ATOM 650 C C . GLY A 1 82 ? -16.391 -23.312 -6.746 1 85.19 82 GLY A C 1
ATOM 651 O O . GLY A 1 82 ? -16.094 -23.391 -7.941 1 85.19 82 GLY A O 1
ATOM 652 N N . LEU A 1 83 ? -16.906 -22.25 -6.254 1 90.62 83 LEU A N 1
ATOM 653 C CA . LEU A 1 83 ? -17.094 -21.047 -7.051 1 90.62 83 LEU A CA 1
ATOM 654 C C . LEU A 1 83 ? -15.906 -20.094 -6.863 1 90.62 83 LEU A C 1
ATOM 656 O O . LEU A 1 83 ? -15.383 -19.969 -5.758 1 90.62 83 LEU A O 1
ATOM 660 N N . SER A 1 84 ? -15.523 -19.5 -7.953 1 92.81 84 SER A N 1
ATOM 661 C CA . SER A 1 84 ? -14.453 -18.5 -7.91 1 92.81 84 SER A CA 1
ATOM 662 C C . SER A 1 84 ? -14.789 -17.375 -6.938 1 92.81 84 SER A C 1
ATOM 664 O O . SER A 1 84 ? -15.938 -16.938 -6.867 1 92.81 84 SER A O 1
ATOM 666 N N . GLY A 1 85 ? -13.789 -16.969 -6.195 1 95.56 85 GLY A N 1
ATOM 667 C CA . GLY A 1 85 ? -13.984 -15.891 -5.234 1 95.56 85 GLY A CA 1
ATOM 668 C C . GLY A 1 85 ? -13.883 -14.508 -5.855 1 95.56 85 GLY A C 1
ATOM 669 O O . GLY A 1 85 ? -13.359 -14.352 -6.961 1 95.56 85 GLY A O 1
ATOM 670 N N . LEU A 1 86 ? -14.453 -13.547 -5.109 1 96.5 86 LEU A N 1
ATOM 671 C CA . LEU A 1 86 ? -14.359 -12.125 -5.438 1 96.5 86 LEU A CA 1
ATOM 672 C C . LEU A 1 86 ? -13.57 -11.367 -4.375 1 96.5 86 LEU A C 1
ATOM 674 O O . LEU A 1 86 ? -13.43 -11.852 -3.246 1 96.5 86 LEU A O 1
ATOM 678 N N . PRO A 1 87 ? -12.992 -10.234 -4.773 1 97.25 87 PRO A N 1
ATOM 679 C CA . PRO A 1 87 ? -12.219 -9.469 -3.791 1 97.25 87 PRO A CA 1
ATOM 680 C C . PRO A 1 87 ? -12.992 -9.234 -2.492 1 97.25 87 PRO A C 1
ATOM 682 O O . PRO A 1 87 ? -12.398 -9.242 -1.41 1 97.25 87 PRO A O 1
ATOM 685 N N . GLU A 1 88 ? -14.328 -9.164 -2.553 1 95.81 88 GLU A N 1
ATOM 686 C CA . GLU A 1 88 ? -15.156 -8.867 -1.387 1 95.81 88 GLU A CA 1
ATOM 687 C C . GLU A 1 88 ? -15.281 -10.078 -0.472 1 95.81 88 GLU A C 1
ATOM 689 O O . GLU A 1 88 ? -15.742 -9.961 0.665 1 95.81 88 GLU A O 1
ATOM 694 N N . ASP A 1 89 ? -14.906 -11.25 -0.963 1 96.75 89 ASP A N 1
ATOM 695 C CA . ASP A 1 89 ? -15.039 -12.484 -0.193 1 96.75 89 ASP A CA 1
ATOM 696 C C . ASP A 1 89 ? -13.875 -12.648 0.781 1 96.75 89 ASP A C 1
ATOM 698 O O . ASP A 1 89 ? -13.891 -13.555 1.618 1 96.75 89 ASP A O 1
ATOM 702 N N . GLY A 1 90 ? -12.938 -11.859 0.765 1 97.19 90 GLY A N 1
ATOM 703 C CA . GLY A 1 90 ? -11.766 -11.781 1.628 1 97.19 90 GLY A CA 1
ATOM 704 C C . GLY A 1 90 ? -11.195 -10.383 1.737 1 97.19 90 GLY A C 1
ATOM 705 O O . GLY A 1 90 ? -11.938 -9.398 1.752 1 97.19 90 GLY A O 1
ATOM 706 N N . SER A 1 91 ? -9.898 -10.289 1.999 1 96.94 91 SER A N 1
ATOM 707 C CA . SER A 1 91 ? -9.227 -9 2.133 1 96.94 91 SER A CA 1
ATOM 708 C C . SER A 1 91 ? -7.809 -9.055 1.564 1 96.94 91 SER A C 1
ATOM 710 O O . SER A 1 91 ? -7.371 -10.094 1.076 1 96.94 91 SER A O 1
ATOM 712 N N . PHE A 1 92 ? -7.199 -7.961 1.461 1 97.12 92 PHE A N 1
ATOM 713 C CA . PHE A 1 92 ? -5.82 -7.871 0.997 1 97.12 92 PHE A CA 1
ATOM 714 C C . PHE A 1 92 ? -5.031 -6.867 1.828 1 97.12 92 PHE A C 1
ATOM 716 O O . PHE A 1 92 ? -5.539 -5.793 2.16 1 97.12 92 PHE A O 1
ATOM 723 N N . ASN A 1 93 ? -3.83 -7.211 2.223 1 94.94 93 ASN A N 1
ATOM 724 C CA . ASN A 1 93 ? -2.836 -6.18 2.502 1 94.94 93 ASN A CA 1
ATOM 725 C C . ASN A 1 93 ? -2.115 -5.738 1.231 1 94.94 93 ASN A C 1
ATOM 727 O O . ASN A 1 93 ? -1.579 -6.57 0.496 1 94.94 93 ASN A O 1
ATOM 731 N N . ILE A 1 94 ? -2.162 -4.5 0.927 1 97.25 94 ILE A N 1
ATOM 732 C CA . ILE A 1 94 ? -1.396 -3.867 -0.142 1 97.25 94 ILE A CA 1
ATOM 733 C C . ILE A 1 94 ? -0.36 -2.918 0.456 1 97.25 94 ILE A C 1
ATOM 735 O O . ILE A 1 94 ? -0.712 -1.956 1.143 1 97.25 94 ILE A O 1
ATOM 739 N N . ALA A 1 95 ? 0.94 -3.217 0.209 1 94.94 95 ALA A N 1
ATOM 740 C CA . ALA A 1 95 ? 1.96 -2.479 0.951 1 94.94 95 ALA A CA 1
ATOM 741 C C . ALA A 1 95 ? 3.164 -2.17 0.068 1 94.94 95 ALA A C 1
ATOM 743 O O . ALA A 1 95 ? 3.596 -3.012 -0.723 1 94.94 95 ALA A O 1
ATOM 744 N N . ILE A 1 96 ? 3.652 -1.012 0.208 1 96.56 96 ILE A N 1
ATOM 745 C CA . ILE A 1 96 ? 4.895 -0.588 -0.432 1 96.56 96 ILE A CA 1
ATOM 746 C C . ILE A 1 96 ? 5.859 -0.049 0.62 1 96.56 96 ILE A C 1
ATOM 748 O O . ILE A 1 96 ? 5.539 0.899 1.339 1 96.56 96 ILE A O 1
ATOM 752 N N . GLN A 1 97 ? 6.977 -0.738 0.745 1 94.38 97 GLN A N 1
ATOM 753 C CA . GLN A 1 97 ? 8.117 -0.193 1.476 1 94.38 97 GLN A CA 1
ATOM 754 C C . GLN A 1 97 ? 8.945 0.737 0.592 1 94.38 97 GLN A C 1
ATOM 756 O O . GLN A 1 97 ? 9.93 0.312 -0.015 1 94.38 97 GLN A O 1
ATOM 761 N N . ASP A 1 98 ? 8.594 2.031 0.563 1 96.81 98 ASP A N 1
ATOM 762 C CA . ASP A 1 98 ? 9.062 3.004 -0.416 1 96.81 98 ASP A CA 1
ATOM 763 C C . ASP A 1 98 ? 10.344 3.682 0.059 1 96.81 98 ASP A C 1
ATOM 765 O O . ASP A 1 98 ? 10.352 4.883 0.341 1 96.81 98 ASP A O 1
ATOM 769 N N . GLY A 1 99 ? 11.445 2.967 0.07 1 95.25 99 GLY A N 1
ATOM 770 C CA . GLY A 1 99 ? 12.734 3.455 0.518 1 95.25 99 GLY A CA 1
ATOM 771 C C . GLY A 1 99 ? 13.352 2.6 1.611 1 95.25 99 GLY A C 1
ATOM 772 O O . GLY A 1 99 ? 12.648 1.83 2.271 1 95.25 99 GLY A O 1
ATOM 773 N N . LYS A 1 100 ? 14.609 2.768 1.891 1 91.25 100 LYS A N 1
ATOM 774 C CA . LYS A 1 100 ? 15.391 1.892 2.762 1 91.25 100 LYS A CA 1
ATOM 775 C C . LYS A 1 100 ? 14.906 1.976 4.203 1 91.25 100 LYS A C 1
ATOM 777 O O . LYS A 1 100 ? 14.852 0.964 4.906 1 91.25 100 LYS A O 1
ATOM 782 N N . GLU A 1 101 ? 14.562 3.209 4.656 1 90.88 101 GLU A N 1
ATOM 783 C CA . GLU A 1 101 ? 14.133 3.383 6.039 1 90.88 101 GLU A CA 1
ATOM 784 C C . GLU A 1 101 ? 12.766 2.748 6.277 1 90.88 101 GLU A C 1
ATOM 786 O O . GLU A 1 101 ? 12.367 2.537 7.426 1 90.88 101 GLU A O 1
ATOM 791 N N . ALA A 1 102 ? 12.055 2.463 5.156 1 92 102 ALA A N 1
ATOM 792 C CA . ALA A 1 102 ? 10.75 1.821 5.266 1 92 102 ALA A CA 1
ATOM 793 C C . ALA A 1 102 ? 10.867 0.308 5.109 1 92 102 ALA A C 1
ATOM 795 O O . ALA A 1 102 ? 9.875 -0.414 5.219 1 92 102 ALA A O 1
ATOM 796 N N . GLY A 1 103 ? 12.086 -0.199 4.781 1 88.44 103 GLY A N 1
ATOM 797 C CA . GLY A 1 103 ? 12.305 -1.636 4.723 1 88.44 103 GLY A CA 1
ATOM 798 C C . GLY A 1 103 ? 12.539 -2.146 3.314 1 88.44 103 GLY A C 1
ATOM 799 O O . GLY A 1 103 ? 12.555 -3.357 3.082 1 88.44 103 GLY A O 1
ATOM 800 N N . GLN A 1 104 ? 12.695 -1.254 2.365 1 91.31 104 GLN A N 1
ATOM 801 C CA . GLN A 1 104 ? 12.984 -1.677 1 1 91.31 104 GLN A CA 1
ATOM 802 C C . GLN A 1 104 ? 14.383 -2.277 0.898 1 91.31 104 GLN A C 1
ATOM 804 O O . GLN A 1 104 ? 15.383 -1.579 1.092 1 91.31 104 GLN A O 1
ATOM 809 N N . THR A 1 105 ? 14.445 -3.508 0.539 1 88.38 105 THR A N 1
ATOM 810 C CA . THR A 1 105 ? 15.75 -4.164 0.496 1 88.38 105 THR A CA 1
ATOM 811 C C . THR A 1 105 ? 16.219 -4.348 -0.946 1 88.38 105 THR A C 1
ATOM 813 O O . THR A 1 105 ? 17.406 -4.48 -1.206 1 88.38 105 THR A O 1
ATOM 816 N N . VAL A 1 106 ? 15.305 -4.512 -1.875 1 91.19 106 VAL A N 1
ATOM 817 C CA . VAL A 1 106 ? 15.633 -4.535 -3.297 1 91.19 106 VAL A CA 1
ATOM 818 C C . VAL A 1 106 ? 15.406 -3.15 -3.902 1 91.19 106 VAL A C 1
ATOM 820 O O . VAL A 1 106 ? 14.297 -2.613 -3.838 1 91.19 106 VAL A O 1
ATOM 823 N N . PRO A 1 107 ? 16.516 -2.572 -4.363 1 93.38 107 PRO A N 1
ATOM 824 C CA . PRO A 1 107 ? 16.359 -1.216 -4.898 1 93.38 107 PRO A CA 1
ATOM 825 C C . PRO A 1 107 ? 15.594 -1.181 -6.211 1 93.38 107 PRO A C 1
ATOM 827 O O . PRO A 1 107 ? 16.141 -0.793 -7.246 1 93.38 107 PRO A O 1
ATOM 830 N N . HIS A 1 108 ? 14.406 -1.573 -6.16 1 97.31 108 HIS A N 1
ATOM 831 C CA . HIS A 1 108 ? 13.43 -1.634 -7.242 1 97.31 108 HIS A CA 1
ATOM 832 C C . HIS A 1 108 ? 12 -1.608 -6.703 1 97.31 108 HIS A C 1
ATOM 834 O O . HIS A 1 108 ? 11.602 -2.508 -5.961 1 97.31 108 HIS A O 1
ATOM 840 N N . LEU A 1 109 ? 11.305 -0.524 -7.043 1 98.38 109 LEU A N 1
ATOM 841 C CA . LEU A 1 109 ? 9.945 -0.347 -6.531 1 98.38 109 LEU A CA 1
ATOM 842 C C . LEU A 1 109 ? 9.141 -1.63 -6.684 1 98.38 109 LEU A C 1
ATOM 844 O O . LEU A 1 109 ? 9.203 -2.291 -7.719 1 98.38 109 LEU A O 1
ATOM 848 N N . HIS A 1 110 ? 8.406 -2.006 -5.652 1 98 110 HIS A N 1
ATOM 849 C CA . HIS A 1 110 ? 7.484 -3.133 -5.738 1 98 110 HIS A CA 1
ATOM 850 C C . HIS A 1 110 ? 6.363 -3.004 -4.715 1 98 110 HIS A C 1
ATOM 852 O O . HIS A 1 110 ? 6.559 -2.439 -3.637 1 98 110 HIS A O 1
ATOM 858 N N . CYS A 1 111 ? 5.254 -3.498 -5.102 1 98.44 111 CYS A N 1
ATOM 859 C CA . CYS A 1 111 ? 4.062 -3.531 -4.258 1 98.44 111 CYS A CA 1
ATOM 860 C C . CYS A 1 111 ? 3.756 -4.953 -3.805 1 98.44 111 CYS A C 1
ATOM 862 O O . CYS A 1 111 ? 3.668 -5.867 -4.629 1 98.44 111 CYS A O 1
ATOM 864 N N . HIS A 1 112 ? 3.635 -5.141 -2.518 1 97 112 HIS A N 1
ATOM 865 C CA . HIS A 1 112 ? 3.195 -6.41 -1.955 1 97 112 HIS A CA 1
ATOM 866 C C . HIS A 1 112 ? 1.677 -6.543 -2.008 1 97 112 HIS A C 1
ATOM 868 O O . HIS A 1 112 ? 0.956 -5.641 -1.576 1 97 112 HIS A O 1
ATOM 874 N N . VAL A 1 113 ? 1.198 -7.605 -2.521 1 98.31 113 VAL A N 1
ATOM 875 C CA . VAL A 1 113 ? -0.221 -7.949 -2.521 1 98.31 113 VAL A CA 1
ATOM 876 C C . VAL A 1 113 ? -0.432 -9.281 -1.808 1 98.31 113 VAL A C 1
ATOM 878 O O . VAL A 1 113 ? 0.051 -10.32 -2.264 1 98.31 113 VAL A O 1
ATOM 881 N N . ILE A 1 114 ? -1.14 -9.25 -0.692 1 96.44 114 ILE A N 1
ATOM 882 C CA . ILE A 1 114 ? -1.251 -10.422 0.168 1 96.44 114 ILE A CA 1
ATOM 883 C C . ILE A 1 114 ? -2.723 -10.711 0.456 1 96.44 114 ILE A C 1
ATOM 885 O O . ILE A 1 114 ? -3.379 -9.969 1.184 1 96.44 114 ILE A O 1
ATOM 889 N N . PRO A 1 115 ? -3.273 -11.781 -0.068 1 97.38 115 PRO A N 1
ATOM 890 C CA . PRO A 1 115 ? -4.66 -12.117 0.266 1 97.38 115 PRO A CA 1
ATOM 891 C C . PRO A 1 115 ? -4.828 -12.547 1.723 1 97.38 115 PRO A C 1
ATOM 893 O O . PRO A 1 115 ? -3.949 -13.203 2.283 1 97.38 115 PRO A O 1
ATOM 896 N N . ARG A 1 116 ? -5.902 -12.094 2.277 1 95.06 116 ARG A N 1
ATOM 897 C CA . ARG A 1 116 ? -6.273 -12.391 3.656 1 95.06 116 ARG A CA 1
ATOM 898 C C . ARG A 1 116 ? -7.645 -13.055 3.725 1 95.06 116 ARG A C 1
ATOM 900 O O . ARG A 1 116 ? -8.57 -12.641 3.029 1 95.06 116 ARG A O 1
ATOM 907 N N . THR A 1 117 ? -7.688 -14.086 4.484 1 92.69 117 THR A N 1
ATOM 908 C CA . THR A 1 117 ? -8.969 -14.727 4.75 1 92.69 117 THR A CA 1
ATOM 909 C C . THR A 1 117 ? -9.266 -14.75 6.246 1 92.69 117 THR A C 1
ATOM 911 O O . THR A 1 117 ? -8.383 -14.492 7.066 1 92.69 117 THR A O 1
ATOM 914 N N . ARG A 1 118 ? -10.508 -14.977 6.566 1 86.69 118 ARG A N 1
ATOM 915 C CA . ARG A 1 118 ? -10.914 -15.055 7.965 1 86.69 118 ARG A CA 1
ATOM 916 C C . ARG A 1 118 ? -10.141 -16.141 8.703 1 86.69 118 ARG A C 1
ATOM 918 O O . ARG A 1 118 ? -9.945 -16.062 9.914 1 86.69 118 ARG A O 1
ATOM 925 N N . ASP A 1 119 ? -9.609 -17 7.992 1 83.19 119 ASP A N 1
ATOM 926 C CA . ASP A 1 119 ? -9 -18.172 8.594 1 83.19 119 ASP A CA 1
ATOM 927 C C . ASP A 1 119 ? -7.492 -17.984 8.781 1 83.19 119 ASP A C 1
ATOM 929 O O . ASP A 1 119 ? -6.824 -18.828 9.391 1 83.19 119 ASP A O 1
ATOM 933 N N . ASP A 1 120 ? -7.098 -16.766 8.266 1 80.44 120 ASP A N 1
ATOM 934 C CA . ASP A 1 120 ? -5.648 -16.656 8.398 1 80.44 120 ASP A CA 1
ATOM 935 C C . ASP A 1 120 ? -5.254 -16.25 9.812 1 80.44 120 ASP A C 1
ATOM 937 O O . ASP A 1 120 ? -5.996 -15.539 10.492 1 80.44 120 ASP A O 1
ATOM 941 N N . LYS A 1 121 ? -4.539 -17.016 10.617 1 72.12 121 LYS A N 1
ATOM 942 C CA . LYS A 1 121 ? -4.184 -16.906 12.023 1 72.12 121 LYS A CA 1
ATOM 943 C C . LYS A 1 121 ? -3.029 -15.914 12.211 1 72.12 121 LYS A C 1
ATOM 945 O O . LYS A 1 121 ? -2.59 -15.68 13.344 1 72.12 121 LYS A O 1
ATOM 950 N N . ILE A 1 122 ? -2.6 -15.406 11.047 1 71.5 122 ILE A N 1
ATOM 951 C CA . ILE A 1 122 ? -1.383 -14.609 11.172 1 71.5 122 ILE A CA 1
ATOM 952 C C . ILE A 1 122 ? -1.713 -13.25 11.789 1 71.5 122 ILE A C 1
ATOM 954 O O . ILE A 1 122 ? -0.89 -12.672 12.5 1 71.5 122 ILE A O 1
ATOM 958 N N . GLY A 1 123 ? -2.941 -12.906 11.672 1 63.66 123 GLY A N 1
ATOM 959 C CA . GLY A 1 123 ? -3.369 -11.633 12.234 1 63.66 123 GLY A CA 1
ATOM 960 C C . GLY A 1 123 ? -2.457 -10.484 11.852 1 63.66 123 GLY A C 1
ATOM 961 O O . GLY A 1 123 ? -2.15 -10.281 10.68 1 63.66 123 GLY A O 1
ATOM 962 N N . ASP A 1 124 ? -1.922 -9.867 12.922 1 59.75 124 ASP A N 1
ATOM 963 C CA . ASP A 1 124 ? -1.214 -8.602 12.773 1 59.75 124 ASP A CA 1
ATOM 964 C C . ASP A 1 124 ? 0.278 -8.828 12.547 1 59.75 124 ASP A C 1
ATOM 966 O O . ASP A 1 124 ? 1.048 -7.871 12.43 1 59.75 124 ASP A O 1
ATOM 970 N N . GLU A 1 125 ? 0.555 -10 12.273 1 74.25 125 GLU A N 1
ATOM 971 C CA . GLU A 1 125 ? 1.977 -10.305 12.125 1 74.25 125 GLU A CA 1
ATOM 972 C C . GLU A 1 125 ? 2.412 -10.203 10.672 1 74.25 125 GLU A C 1
ATOM 974 O O . GLU A 1 125 ? 3.605 -10.289 10.367 1 74.25 125 GLU A O 1
ATOM 979 N N . VAL A 1 126 ? 1.512 -9.945 9.75 1 77.94 126 VAL A N 1
ATOM 980 C CA . VAL A 1 126 ? 1.811 -9.891 8.328 1 77.94 126 VAL A CA 1
ATOM 981 C C . VAL A 1 126 ? 2.857 -8.812 8.055 1 77.94 126 VAL A C 1
ATOM 983 O O . VAL A 1 126 ? 3.832 -9.047 7.34 1 77.94 126 VAL A O 1
ATOM 986 N N . TYR A 1 127 ? 2.734 -7.734 8.68 1 72.69 127 TYR A N 1
ATOM 987 C CA . TYR A 1 127 ? 3.619 -6.605 8.422 1 72.69 127 TYR A CA 1
ATOM 988 C C . TYR A 1 127 ? 4.98 -6.816 9.07 1 72.69 127 TYR A C 1
ATOM 990 O O . TYR A 1 127 ? 6.004 -6.383 8.539 1 72.69 127 TYR A O 1
ATOM 998 N N . LEU A 1 128 ? 4.941 -7.488 10.18 1 71.88 128 LEU A N 1
ATOM 999 C CA . LEU A 1 128 ? 6.211 -7.852 10.797 1 71.88 128 LEU A CA 1
ATOM 1000 C C . LEU A 1 128 ? 7 -8.797 9.898 1 71.88 128 LEU A C 1
ATOM 1002 O O . LEU A 1 128 ? 8.219 -8.648 9.75 1 71.88 128 LEU A O 1
ATOM 1006 N N . LYS A 1 129 ? 6.262 -9.609 9.344 1 75.31 129 LYS A N 1
ATOM 1007 C CA . LYS A 1 129 ? 6.902 -10.578 8.461 1 75.31 129 LYS A CA 1
ATOM 1008 C C . LYS A 1 129 ? 7.391 -9.906 7.176 1 75.31 129 LYS A C 1
ATOM 1010 O O . LYS A 1 129 ? 8.43 -10.289 6.629 1 75.31 129 LYS A O 1
ATOM 1015 N N . LEU A 1 130 ? 6.676 -8.922 6.699 1 77.19 130 LEU A N 1
ATOM 1016 C CA . LEU A 1 130 ? 7.102 -8.164 5.527 1 77.19 130 LEU A CA 1
ATOM 1017 C C . LEU A 1 130 ? 8.438 -7.473 5.781 1 77.19 130 LEU A C 1
ATOM 1019 O O . LEU A 1 130 ? 9.289 -7.41 4.891 1 77.19 130 LEU A O 1
ATOM 1023 N N . GLU A 1 131 ? 8.5 -6.988 6.953 1 66.38 131 GLU A N 1
ATOM 1024 C CA . GLU A 1 131 ? 9.734 -6.285 7.309 1 66.38 131 GLU A CA 1
ATOM 1025 C C . GLU A 1 131 ? 10.914 -7.246 7.379 1 66.38 131 GLU A C 1
ATOM 1027 O O . GLU A 1 131 ? 12.031 -6.891 7 1 66.38 131 GLU A O 1
ATOM 1032 N N . SER A 1 132 ? 10.523 -8.367 7.93 1 60.66 132 SER A N 1
ATOM 1033 C CA . SER A 1 132 ? 11.578 -9.367 8.047 1 60.66 132 SER A CA 1
ATOM 1034 C C . SER A 1 132 ? 11.969 -9.93 6.68 1 60.66 132 SER A C 1
ATOM 1036 O O . SER A 1 132 ? 13.109 -10.328 6.465 1 60.66 132 SER A O 1
ATOM 1038 N N . GLU A 1 133 ? 10.945 -10.125 5.895 1 55.06 133 GLU A N 1
ATOM 1039 C CA . GLU A 1 133 ? 11.164 -10.641 4.547 1 55.06 133 GLU A CA 1
ATOM 1040 C C . GLU A 1 133 ? 12.148 -9.766 3.777 1 55.06 133 GLU A C 1
ATOM 1042 O O . GLU A 1 133 ? 12.984 -10.281 3.023 1 55.06 133 GLU A O 1
ATOM 1047 N N . GLU A 1 134 ? 11.758 -8.438 3.842 1 52.16 134 GLU A N 1
ATOM 1048 C CA . GLU A 1 134 ? 12.594 -7.531 3.068 1 52.16 134 GLU A CA 1
ATOM 1049 C C . GLU A 1 134 ? 14.07 -7.699 3.428 1 52.16 134 GLU A C 1
ATOM 1051 O O . GLU A 1 134 ? 14.938 -7.66 2.551 1 52.16 134 GLU A O 1
ATOM 1056 N N . GLY A 1 135 ? 14.352 -7.895 4.711 1 43.88 135 GLY A N 1
ATOM 1057 C CA . GLY A 1 135 ? 15.727 -8.273 5.004 1 43.88 135 GLY A CA 1
ATOM 1058 C C . GLY A 1 135 ? 16.203 -9.477 4.211 1 43.88 135 GLY A C 1
ATOM 1059 O O . GLY A 1 135 ? 17.391 -9.766 4.152 1 43.88 135 GLY A O 1
ATOM 1060 N N . ASN A 1 136 ? 15.078 -10.133 3.531 1 50.19 136 ASN A N 1
ATOM 1061 C CA . ASN A 1 136 ? 15.453 -11.438 3.002 1 50.19 136 ASN A CA 1
ATOM 1062 C C . ASN A 1 136 ? 15.164 -11.547 1.508 1 50.19 136 ASN A C 1
ATOM 1064 O O . ASN A 1 136 ? 15.609 -12.484 0.849 1 50.19 136 ASN A O 1
ATOM 1068 N N . ILE A 1 137 ? 14.281 -10.68 0.947 1 54.16 137 ILE A N 1
ATOM 1069 C CA . ILE A 1 137 ? 14.086 -10.867 -0.486 1 54.16 137 ILE A CA 1
ATOM 1070 C C . ILE A 1 137 ? 15.43 -10.773 -1.205 1 54.16 137 ILE A C 1
ATOM 1072 O O . ILE A 1 137 ? 15.789 -11.656 -1.987 1 54.16 137 ILE A O 1
ATOM 1076 N N . GLY A 1 138 ? 16.156 -9.672 -0.894 1 51.12 138 GLY A N 1
ATOM 1077 C CA . GLY A 1 138 ? 17.516 -9.617 -1.409 1 51.12 138 GLY A CA 1
ATOM 1078 C C . GLY A 1 138 ? 18.359 -10.805 -0.983 1 51.12 138 GLY A C 1
ATOM 1079 O O . GLY A 1 138 ? 19.078 -11.383 -1.797 1 51.12 138 GLY A O 1
ATOM 1080 N N . GLY A 1 139 ? 18.094 -11.148 0.287 1 53.34 139 GLY A N 1
ATOM 1081 C CA . GLY A 1 139 ? 18.844 -12.297 0.786 1 53.34 139 GLY A CA 1
ATOM 1082 C C . GLY A 1 139 ? 18.406 -13.602 0.165 1 53.34 139 GLY A C 1
ATOM 1083 O O . GLY A 1 139 ? 19.234 -14.477 -0.104 1 53.34 139 GLY A O 1
ATOM 1084 N N . GLY A 1 140 ? 17.078 -13.68 -0.091 1 53.09 140 GLY A N 1
ATOM 1085 C CA . GLY A 1 140 ? 16.562 -14.898 -0.704 1 53.09 140 GLY A CA 1
ATOM 1086 C C . GLY A 1 140 ? 17.141 -15.156 -2.082 1 53.09 140 GLY A C 1
ATOM 1087 O O . GLY A 1 140 ? 17.625 -16.25 -2.361 1 53.09 140 GLY A O 1
ATOM 1088 N N . PHE A 1 141 ? 17.125 -14.109 -2.781 1 56.59 141 PHE A N 1
ATOM 1089 C CA . PHE A 1 141 ? 17.703 -14.258 -4.113 1 56.59 141 PHE A CA 1
ATOM 1090 C C . PHE A 1 141 ? 19.203 -14.438 -4.035 1 56.59 141 PHE A C 1
ATOM 1092 O O . PHE A 1 141 ? 19.797 -15.195 -4.816 1 56.59 141 PHE A O 1
ATOM 1099 N N . TYR A 1 142 ? 19.844 -13.703 -3.07 1 53 142 TYR A N 1
ATOM 1100 C CA . TYR A 1 142 ? 21.281 -13.867 -2.85 1 53 142 TYR A CA 1
ATOM 1101 C C . TYR A 1 142 ? 21.609 -15.289 -2.416 1 53 142 TYR A C 1
ATOM 1103 O O . TYR A 1 142 ? 22.594 -15.875 -2.873 1 53 142 TYR A O 1
ATOM 1111 N N . ASP A 1 143 ? 20.781 -15.703 -1.474 1 53.62 143 ASP A N 1
ATOM 1112 C CA . ASP A 1 143 ? 21.016 -17.047 -0.974 1 53.62 143 ASP A CA 1
ATOM 1113 C C . ASP A 1 143 ? 20.844 -18.094 -2.082 1 53.62 143 ASP A C 1
ATOM 1115 O O . ASP A 1 143 ? 21.469 -19.156 -2.057 1 53.62 143 ASP A O 1
ATOM 1119 N N . MET A 1 144 ? 19.984 -17.812 -2.922 1 49.62 144 MET A N 1
ATOM 1120 C CA . MET A 1 144 ? 19.781 -18.734 -4.035 1 49.62 144 MET A CA 1
ATOM 1121 C C . MET A 1 144 ? 20.984 -18.734 -4.969 1 49.62 144 MET A C 1
ATOM 1123 O O . MET A 1 144 ? 21.281 -19.734 -5.613 1 49.62 144 MET A O 1
ATOM 1127 N N . LYS A 1 145 ? 21.688 -17.594 -4.984 1 47.91 145 LYS A N 1
ATOM 1128 C CA . LYS A 1 145 ? 22.875 -17.516 -5.812 1 47.91 145 LYS A CA 1
ATOM 1129 C C . LYS A 1 145 ? 24.094 -18.062 -5.07 1 47.91 145 LYS A C 1
ATOM 1131 O O . LYS A 1 145 ? 25.141 -18.297 -5.676 1 47.91 145 LYS A O 1
ATOM 1136 N N . ARG A 1 146 ? 24.047 -17.922 -3.705 1 42.84 146 ARG A N 1
ATOM 1137 C CA . ARG A 1 146 ? 25.219 -18.438 -2.992 1 42.84 146 ARG A CA 1
ATOM 1138 C C . ARG A 1 146 ? 25.406 -19.938 -3.244 1 42.84 146 ARG A C 1
ATOM 1140 O O . ARG A 1 146 ? 24.453 -20.719 -3.104 1 42.84 146 ARG A O 1
ATOM 1147 N N . PRO A 1 147 ? 26.516 -20.234 -3.74 1 35.91 147 PRO A N 1
ATOM 1148 C CA . PRO A 1 147 ? 26.875 -21.656 -3.762 1 35.91 147 PRO A CA 1
ATOM 1149 C C . PRO A 1 147 ? 26.75 -22.312 -2.389 1 35.91 147 PRO A C 1
ATOM 1151 O O . PRO A 1 147 ? 26.844 -21.641 -1.364 1 35.91 147 PRO A O 1
ATOM 1154 N N . GLU A 1 148 ? 26.25 -23.578 -2.199 1 36 148 GLU A N 1
ATOM 1155 C CA . GLU A 1 148 ? 26.188 -24.375 -0.978 1 36 148 GLU A CA 1
ATOM 1156 C C . GLU A 1 148 ? 27.422 -24.141 -0.106 1 36 148 GLU A C 1
ATOM 1158 O O . GLU A 1 148 ? 28.516 -24.594 -0.441 1 36 148 GLU A O 1
ATOM 1163 N N . GLN A 1 149 ? 27.781 -22.969 0.343 1 32.59 149 GLN A N 1
ATOM 1164 C CA . GLN A 1 149 ? 28.938 -23.047 1.245 1 32.59 149 GLN A CA 1
ATOM 1165 C C . GLN A 1 149 ? 28.625 -23.922 2.461 1 32.59 149 GLN A C 1
ATOM 1167 O O . GLN A 1 149 ? 27.5 -23.906 2.973 1 32.59 149 GLN A O 1
ATOM 1172 N N . TYR A 1 150 ? 29.516 -24.953 2.744 1 30.28 150 TYR A N 1
ATOM 1173 C CA . TYR A 1 150 ? 29.578 -25.984 3.781 1 30.28 150 TYR A CA 1
ATOM 1174 C C . TYR A 1 150 ? 29.422 -25.359 5.164 1 30.28 150 TYR A C 1
ATOM 1176 O O . TYR A 1 150 ? 29.359 -26.078 6.168 1 30.28 150 TYR A O 1
ATOM 1184 N N . GLY A 1 151 ? 29.984 -24.203 5.488 1 30.61 151 GLY A N 1
ATOM 1185 C CA . GLY A 1 151 ? 30.125 -23.906 6.902 1 30.61 151 GLY A CA 1
ATOM 1186 C C . GLY A 1 151 ? 28.844 -23.406 7.543 1 30.61 151 GLY A C 1
ATOM 1187 O O . GLY A 1 151 ? 28.297 -22.375 7.137 1 30.61 151 GLY A O 1
ATOM 1188 N N . LYS A 1 152 ? 28.047 -24.375 8.078 1 30.25 152 LYS A N 1
ATOM 1189 C CA . LYS A 1 152 ? 26.797 -24.203 8.82 1 30.25 152 LYS A CA 1
ATOM 1190 C C . LYS A 1 152 ? 27 -23.281 10.016 1 30.25 152 LYS A C 1
ATOM 1192 O O . LYS A 1 152 ? 27.469 -23.703 11.07 1 30.25 152 LYS A O 1
ATOM 1197 N N . PHE A 1 153 ? 27.391 -22.031 9.953 1 31.08 153 PHE A N 1
ATOM 1198 C CA . PHE A 1 153 ? 27.219 -21.375 11.25 1 31.08 153 PHE A CA 1
ATOM 1199 C C . PHE A 1 153 ? 25.766 -21.438 11.711 1 31.08 153 PHE A C 1
ATOM 1201 O O . PHE A 1 153 ? 24.844 -21.328 10.898 1 31.08 153 PHE A O 1
ATOM 1208 N N . PRO A 1 154 ? 25.453 -21.859 12.961 1 29.06 154 PRO A N 1
ATOM 1209 C CA . PRO A 1 154 ? 24.094 -21.953 13.508 1 29.06 154 PRO A CA 1
ATOM 1210 C C . PRO A 1 154 ? 23.297 -20.672 13.336 1 29.06 154 PRO A C 1
ATOM 1212 O O . PRO A 1 154 ? 23.781 -19.578 13.672 1 29.06 154 PRO A O 1
ATOM 1215 N N . GLN A 1 155 ? 22.578 -20.484 12.312 1 33.47 155 GLN A N 1
ATOM 1216 C CA . GLN A 1 155 ? 21.672 -19.359 12.188 1 33.47 155 GLN A CA 1
ATOM 1217 C C . GLN A 1 155 ? 20.797 -19.203 13.43 1 33.47 155 GLN A C 1
ATOM 1219 O O . GLN A 1 155 ? 20.297 -20.203 13.961 1 33.47 155 GLN A O 1
ATOM 1224 N N . ILE A 1 156 ? 21.016 -18.281 14.18 1 32.97 156 ILE A N 1
ATOM 1225 C CA . ILE A 1 156 ? 20.172 -17.953 15.32 1 32.97 156 ILE A CA 1
ATOM 1226 C C . ILE A 1 156 ? 18.703 -18.203 14.969 1 32.97 156 ILE A C 1
ATOM 1228 O O . ILE A 1 156 ? 18.25 -17.859 13.867 1 32.97 156 ILE A O 1
ATOM 1232 N N . GLU A 1 157 ? 17.922 -19.094 15.68 1 35.84 157 GLU A N 1
ATOM 1233 C CA . GLU A 1 157 ? 16.625 -19.75 15.656 1 35.84 157 GLU A CA 1
ATOM 1234 C C . GLU A 1 157 ? 15.508 -18.75 15.328 1 35.84 157 GLU A C 1
ATOM 1236 O O . GLU A 1 157 ? 14.328 -19.062 15.492 1 35.84 157 GLU A O 1
ATOM 1241 N N . GLY A 1 158 ? 15.688 -17.469 15.25 1 38.44 158 GLY A N 1
ATOM 1242 C CA . GLY A 1 158 ? 14.383 -16.922 14.906 1 38.44 158 GLY A CA 1
ATOM 1243 C C . GLY A 1 158 ? 13.828 -17.469 13.609 1 38.44 158 GLY A C 1
ATOM 1244 O O . GLY A 1 158 ? 14.586 -17.922 12.742 1 38.44 158 GLY A O 1
ATOM 1245 N N . VAL A 1 159 ? 12.562 -18.172 13.57 1 41.06 159 VAL A N 1
ATOM 1246 C CA . VAL A 1 159 ? 11.883 -18.938 12.539 1 41.06 159 VAL A CA 1
ATOM 1247 C C . VAL A 1 159 ? 12.078 -18.281 11.18 1 41.06 159 VAL A C 1
ATOM 1249 O O . VAL A 1 159 ? 11.406 -17.297 10.859 1 41.06 159 VAL A O 1
ATOM 1252 N N . LYS A 1 160 ? 13.281 -17.984 10.719 1 51.72 160 LYS A N 1
ATOM 1253 C CA . LYS A 1 160 ? 13.57 -17.516 9.359 1 51.72 160 LYS A CA 1
ATOM 1254 C C . LYS A 1 160 ? 12.984 -18.469 8.32 1 51.72 160 LYS A C 1
ATOM 1256 O O . LYS A 1 160 ? 13.312 -19.656 8.289 1 51.72 160 LYS A O 1
ATOM 1261 N N . LYS A 1 161 ? 11.82 -18.078 7.781 1 60.69 161 LYS A N 1
ATOM 1262 C CA . LYS A 1 161 ? 11.195 -18.859 6.711 1 60.69 161 LYS A CA 1
ATOM 1263 C C . LYS A 1 161 ? 12.172 -19.094 5.562 1 60.69 161 LYS A C 1
ATOM 1265 O O . LYS A 1 161 ? 12.82 -18.156 5.09 1 60.69 161 LYS A O 1
ATOM 1270 N N . GLU A 1 162 ? 12.508 -20.406 5.301 1 72.31 162 GLU A N 1
ATOM 1271 C CA . GLU A 1 162 ? 13.367 -20.766 4.176 1 72.31 162 GLU A CA 1
ATOM 1272 C C . GLU A 1 162 ? 12.75 -20.312 2.852 1 72.31 162 GLU A C 1
ATOM 1274 O O . GLU A 1 162 ? 11.531 -20.391 2.666 1 72.31 162 GLU A O 1
ATOM 1279 N N . PRO A 1 163 ? 13.664 -19.797 2.016 1 79 163 PRO A N 1
ATOM 1280 C CA . PRO A 1 163 ? 13.164 -19.438 0.689 1 79 163 PRO A CA 1
ATOM 1281 C C . PRO A 1 163 ? 12.594 -20.625 -0.07 1 79 163 PRO A C 1
ATOM 1283 O O . PRO A 1 163 ? 13.016 -21.766 0.158 1 79 163 PRO A O 1
ATOM 1286 N N . ARG A 1 164 ? 11.57 -20.328 -0.86 1 86.12 164 ARG A N 1
ATOM 1287 C CA . ARG A 1 164 ? 11.039 -21.344 -1.769 1 86.12 164 ARG A CA 1
ATOM 1288 C C . ARG A 1 164 ? 12.047 -21.672 -2.865 1 86.12 164 ARG A C 1
ATOM 1290 O O . ARG A 1 164 ? 12.961 -20.891 -3.135 1 86.12 164 ARG A O 1
ATOM 1297 N N . SER A 1 165 ? 11.805 -22.828 -3.393 1 87.5 165 SER A N 1
ATOM 1298 C CA . SER A 1 165 ? 12.656 -23.203 -4.52 1 87.5 165 SER A CA 1
ATOM 1299 C C . SER A 1 165 ? 12.227 -22.469 -5.793 1 87.5 165 SER A C 1
ATOM 1301 O O . SER A 1 165 ? 11.07 -22.062 -5.926 1 87.5 165 SER A O 1
ATOM 1303 N N . LEU A 1 166 ? 13.156 -22.375 -6.703 1 87.5 166 LEU A N 1
ATOM 1304 C CA . LEU A 1 166 ? 12.859 -21.75 -7.996 1 87.5 166 LEU A CA 1
ATOM 1305 C C . LEU A 1 166 ? 11.781 -22.531 -8.734 1 87.5 166 LEU A C 1
ATOM 1307 O O . LEU A 1 166 ? 10.953 -21.953 -9.438 1 87.5 166 LEU A O 1
ATOM 1311 N N . ASP A 1 167 ? 11.805 -23.859 -8.492 1 91.44 167 ASP A N 1
ATOM 1312 C CA . ASP A 1 167 ? 10.797 -24.703 -9.133 1 91.44 167 ASP A CA 1
ATOM 1313 C C . ASP A 1 167 ? 9.406 -24.422 -8.578 1 91.44 167 ASP A C 1
ATOM 1315 O O . ASP A 1 167 ? 8.438 -24.344 -9.336 1 91.44 167 ASP A O 1
ATOM 1319 N N . GLN A 1 168 ? 9.305 -24.281 -7.297 1 92.25 168 GLN A N 1
ATOM 1320 C CA . GLN A 1 168 ? 8.031 -23.938 -6.676 1 92.25 168 GLN A CA 1
ATOM 1321 C C . GLN A 1 168 ? 7.52 -22.594 -7.188 1 92.25 168 GLN A C 1
ATOM 1323 O O . GLN A 1 168 ? 6.332 -22.453 -7.488 1 92.25 168 GLN A O 1
ATOM 1328 N N . MET A 1 169 ? 8.391 -21.672 -7.348 1 93.25 169 MET A N 1
ATOM 1329 C CA . MET A 1 169 ? 8.016 -20.344 -7.82 1 93.25 169 MET A CA 1
ATOM 1330 C C . MET A 1 169 ? 7.566 -20.391 -9.281 1 93.25 169 MET A C 1
ATOM 1332 O O . MET A 1 169 ? 6.605 -19.719 -9.656 1 93.25 169 MET A O 1
ATOM 1336 N N . ARG A 1 170 ? 8.273 -21.188 -10.039 1 94.12 170 ARG A N 1
ATOM 1337 C CA . ARG A 1 170 ? 7.926 -21.328 -11.453 1 94.12 170 ARG A CA 1
ATOM 1338 C C . ARG A 1 170 ? 6.543 -21.953 -11.609 1 94.12 170 ARG A C 1
ATOM 1340 O O . ARG A 1 170 ? 5.762 -21.531 -12.469 1 94.12 170 ARG A O 1
ATOM 1347 N N . GLU A 1 171 ? 6.266 -22.969 -10.797 1 95.69 171 GLU A N 1
ATOM 1348 C CA . GLU A 1 171 ? 4.965 -23.625 -10.852 1 95.69 171 GLU A CA 1
ATOM 1349 C C . GLU A 1 171 ? 3.846 -22.672 -10.461 1 95.69 171 GLU A C 1
ATOM 1351 O O . GLU A 1 171 ? 2.791 -22.641 -11.102 1 95.69 171 GLU A O 1
ATOM 1356 N N . GLU A 1 172 ? 4.082 -21.922 -9.461 1 96.31 172 GLU A N 1
ATOM 1357 C CA . GLU A 1 172 ? 3.1 -20.922 -9.031 1 96.31 172 GLU A CA 1
ATOM 1358 C C . GLU A 1 172 ? 2.902 -19.859 -10.102 1 96.31 172 GLU A C 1
ATOM 1360 O O . GLU A 1 172 ? 1.774 -19.438 -10.367 1 96.31 172 GLU A O 1
ATOM 1365 N N . ALA A 1 173 ? 3.984 -19.438 -10.695 1 97.19 173 ALA A N 1
ATOM 1366 C CA . ALA A 1 173 ? 3.904 -18.438 -11.75 1 97.19 173 ALA A CA 1
ATOM 1367 C C . ALA A 1 173 ? 3.076 -18.938 -12.93 1 97.19 173 ALA A C 1
ATOM 1369 O O . ALA A 1 173 ? 2.277 -18.188 -13.5 1 97.19 173 ALA A O 1
ATOM 1370 N N . ALA A 1 174 ? 3.314 -20.203 -13.266 1 96.94 174 ALA A N 1
ATOM 1371 C CA . ALA A 1 174 ? 2.551 -20.797 -14.352 1 96.94 174 ALA A CA 1
ATOM 1372 C C . ALA A 1 174 ? 1.061 -20.828 -14.023 1 96.94 174 ALA A C 1
ATOM 1374 O O . ALA A 1 174 ? 0.225 -20.469 -14.859 1 96.94 174 ALA A O 1
ATOM 1375 N N . LEU A 1 175 ? 0.799 -21.234 -12.836 1 96.94 175 LEU A N 1
ATOM 1376 C CA . LEU A 1 175 ? -0.589 -21.281 -12.391 1 96.94 175 LEU A CA 1
ATOM 1377 C C . LEU A 1 175 ? -1.225 -19.891 -12.43 1 96.94 175 LEU A C 1
ATOM 1379 O O . LEU A 1 175 ? -2.307 -19.719 -12.992 1 96.94 175 LEU A O 1
ATOM 1383 N N . PHE A 1 176 ? -0.56 -18.891 -11.844 1 98.06 176 PHE A N 1
ATOM 1384 C CA . PHE A 1 176 ? -1.078 -17.531 -11.805 1 98.06 176 PHE A CA 1
ATOM 1385 C C . PHE A 1 176 ? -1.187 -16.953 -13.211 1 98.06 176 PHE A C 1
ATOM 1387 O O . PHE A 1 176 ? -2.107 -16.188 -13.508 1 98.06 176 PHE A O 1
ATOM 1394 N N . GLY A 1 177 ? -0.195 -17.297 -14.047 1 97.56 177 GLY A N 1
ATOM 1395 C CA . GLY A 1 177 ? -0.272 -16.875 -15.438 1 97.56 177 GLY A CA 1
ATOM 1396 C C . GLY A 1 177 ? -1.54 -17.328 -16.125 1 97.56 177 GLY A C 1
ATOM 1397 O O . GLY A 1 177 ? -2.188 -16.547 -16.828 1 97.56 177 GLY A O 1
ATOM 1398 N N . GLU A 1 178 ? -1.878 -18.562 -15.914 1 96.62 178 GLU A N 1
ATOM 1399 C CA . GLU A 1 178 ? -3.102 -19.109 -16.5 1 96.62 178 GLU A CA 1
ATOM 1400 C C . GLU A 1 178 ? -4.336 -18.406 -15.938 1 96.62 178 GLU A C 1
ATOM 1402 O O . GLU A 1 178 ? -5.281 -18.125 -16.672 1 96.62 178 GLU A O 1
ATOM 1407 N N . MET A 1 179 ? -4.305 -18.156 -14.703 1 96.12 179 MET A N 1
ATOM 1408 C CA . MET A 1 179 ? -5.438 -17.516 -14.047 1 96.12 179 MET A CA 1
ATOM 1409 C C . MET A 1 179 ? -5.602 -16.078 -14.539 1 96.12 179 MET A C 1
ATOM 1411 O O . MET A 1 179 ? -6.723 -15.594 -14.695 1 96.12 179 MET A O 1
ATOM 1415 N N . MET A 1 180 ? -4.492 -15.43 -14.773 1 97.12 180 MET A N 1
ATOM 1416 C CA . MET A 1 180 ? -4.547 -14.062 -15.289 1 97.12 180 MET A CA 1
ATOM 1417 C C . MET A 1 180 ? -5.172 -14.031 -16.672 1 97.12 180 MET A C 1
ATOM 1419 O O . MET A 1 180 ? -5.926 -13.109 -17 1 97.12 180 MET A O 1
ATOM 1423 N N . LYS A 1 181 ? -4.871 -15.023 -17.453 1 94.5 181 LYS A N 1
ATOM 1424 C CA . LYS A 1 181 ? -5.43 -15.117 -18.797 1 94.5 181 LYS A CA 1
ATOM 1425 C C . LYS A 1 181 ? -6.945 -15.289 -18.75 1 94.5 181 LYS A C 1
ATOM 1427 O O . LYS A 1 181 ? -7.66 -14.75 -19.594 1 94.5 181 LYS A O 1
ATOM 1432 N N . LEU A 1 182 ? -7.398 -16 -17.766 1 90.44 182 LEU A N 1
ATOM 1433 C CA . LEU A 1 182 ? -8.828 -16.266 -17.625 1 90.44 182 LEU A CA 1
ATOM 1434 C C . LEU A 1 182 ? -9.578 -14.992 -17.234 1 90.44 182 LEU A C 1
ATOM 1436 O O . LEU A 1 182 ? -10.734 -14.805 -17.609 1 90.44 182 LEU A O 1
ATOM 1440 N N . LEU A 1 183 ? -8.945 -14.125 -16.453 1 89.56 183 LEU A N 1
ATOM 1441 C CA . LEU A 1 183 ? -9.547 -12.867 -16.031 1 89.56 183 LEU A CA 1
ATOM 1442 C C . LEU A 1 183 ? -9.75 -11.938 -17.234 1 89.56 183 LEU A C 1
ATOM 1444 O O . LEU A 1 183 ? -10.742 -11.203 -17.281 1 89.56 183 LEU A O 1
ATOM 1448 N N . LYS A 1 184 ? -8.812 -11.82 -18.125 1 77.12 184 LYS A N 1
ATOM 1449 C CA . LYS A 1 184 ? -8.891 -10.945 -19.297 1 77.12 184 LYS A CA 1
ATOM 1450 C C . LYS A 1 184 ? -10.039 -11.352 -20.203 1 77.12 184 LYS A C 1
ATOM 1452 O O . LYS A 1 184 ? -10.609 -10.508 -20.906 1 77.12 184 LYS A O 1
ATOM 1457 N N . ASN A 1 185 ? -10.359 -12.562 -20.172 1 66.38 185 ASN A N 1
ATOM 1458 C CA . ASN A 1 185 ? -11.406 -13.07 -21.047 1 66.38 185 ASN A CA 1
ATOM 1459 C C . ASN A 1 185 ? -12.789 -12.875 -20.453 1 66.38 185 ASN A C 1
ATOM 1461 O O . ASN A 1 185 ? -13.797 -13.172 -21.094 1 66.38 185 ASN A O 1
ATOM 1465 N N . GLU A 1 186 ? -12.859 -12.32 -19.203 1 55.12 186 GLU A N 1
ATOM 1466 C CA . GLU A 1 186 ? -14.164 -12.062 -18.609 1 55.12 186 GLU A CA 1
ATOM 1467 C C . GLU A 1 186 ? -14.562 -10.602 -18.75 1 55.12 186 GLU A C 1
ATOM 1469 O O . GLU A 1 186 ? -13.703 -9.711 -18.75 1 55.12 186 GLU A O 1
ATOM 1474 N N . MET B 1 1 ? -9.555 27.969 -7.32 1 32.03 1 MET B N 1
ATOM 1475 C CA . MET B 1 1 ? -9.5 27.109 -6.133 1 32.03 1 MET B CA 1
ATOM 1476 C C . MET B 1 1 ? -10.602 26.062 -6.168 1 32.03 1 MET B C 1
ATOM 1478 O O . MET B 1 1 ? -11.781 26.406 -6.305 1 32.03 1 MET B O 1
ATOM 1482 N N . ALA B 1 2 ? -10.453 24.922 -6.715 1 41.44 2 ALA B N 1
ATOM 1483 C CA . ALA B 1 2 ? -11.641 24.094 -6.902 1 41.44 2 ALA B CA 1
ATOM 1484 C C . ALA B 1 2 ? -12.508 24.094 -5.645 1 41.44 2 ALA B C 1
ATOM 1486 O O . ALA B 1 2 ? -11.984 24.125 -4.527 1 41.44 2 ALA B O 1
ATOM 1487 N N . SER B 1 3 ? -13.664 24.578 -5.652 1 47.75 3 SER B N 1
ATOM 1488 C CA . SER B 1 3 ? -14.602 24.812 -4.562 1 47.75 3 SER B CA 1
ATOM 1489 C C . SER B 1 3 ? -14.633 23.641 -3.598 1 47.75 3 SER B C 1
ATOM 1491 O O . SER B 1 3 ? -14.555 22.484 -4.02 1 47.75 3 SER B O 1
ATOM 1493 N N . LYS B 1 4 ? -13.992 23.875 -2.412 1 59.28 4 LYS B N 1
ATOM 1494 C CA . LYS B 1 4 ? -14.086 22.906 -1.319 1 59.28 4 LYS B CA 1
ATOM 1495 C C . LYS B 1 4 ? -15.445 22.219 -1.316 1 59.28 4 LYS B C 1
ATOM 1497 O O . LYS B 1 4 ? -16.484 22.875 -1.379 1 59.28 4 LYS B O 1
ATOM 1502 N N . PRO B 1 5 ? -15.344 20.922 -1.621 1 69 5 PRO B N 1
ATOM 1503 C CA . PRO B 1 5 ? -16.656 20.266 -1.533 1 69 5 PRO B CA 1
ATOM 1504 C C . PRO B 1 5 ? -17.375 20.547 -0.214 1 69 5 PRO B C 1
ATOM 1506 O O . PRO B 1 5 ? -16.75 21.047 0.733 1 69 5 PRO B O 1
ATOM 1509 N N . GLY B 1 6 ? -18.672 20.531 -0.224 1 85.31 6 GLY B N 1
ATOM 1510 C CA . GLY B 1 6 ? -19.547 20.516 0.945 1 85.31 6 GLY B CA 1
ATOM 1511 C C . GLY B 1 6 ? -19.016 19.641 2.064 1 85.31 6 GLY B C 1
ATOM 1512 O O . GLY B 1 6 ? -17.797 19.484 2.227 1 85.31 6 GLY B O 1
ATOM 1513 N N . THR B 1 7 ? -19.703 19.156 2.947 1 94.69 7 THR B N 1
ATOM 1514 C CA . THR B 1 7 ? -19.359 18.297 4.07 1 94.69 7 THR B CA 1
ATOM 1515 C C . THR B 1 7 ? -18.703 17.016 3.578 1 94.69 7 THR B C 1
ATOM 1517 O O . THR B 1 7 ? -19.188 16.375 2.629 1 94.69 7 THR B O 1
ATOM 1520 N N . ILE B 1 8 ? -17.5 16.734 4.156 1 96.31 8 ILE B N 1
ATOM 1521 C CA . ILE B 1 8 ? -16.766 15.555 3.766 1 96.31 8 ILE B CA 1
ATOM 1522 C C . ILE B 1 8 ? -16.844 14.5 4.867 1 96.31 8 ILE B C 1
ATOM 1524 O O . ILE B 1 8 ? -16.734 14.82 6.055 1 96.31 8 ILE B O 1
ATOM 1528 N N . TYR B 1 9 ? -17.062 13.25 4.426 1 94.75 9 TYR B N 1
ATOM 1529 C CA . TYR B 1 9 ? -17.172 12.141 5.371 1 94.75 9 TYR B CA 1
ATOM 1530 C C . TYR B 1 9 ? -16.109 11.086 5.094 1 94.75 9 TYR B C 1
ATOM 1532 O O . TYR B 1 9 ? -15.789 10.805 3.938 1 94.75 9 TYR B O 1
ATOM 1540 N N . PHE B 1 10 ? -15.594 10.562 6.129 1 96.25 10 PHE B N 1
ATOM 1541 C CA . PHE B 1 10 ? -14.805 9.336 6.148 1 96.25 10 PHE B CA 1
ATOM 1542 C C . PHE B 1 10 ? -15.57 8.211 6.836 1 96.25 10 PHE B C 1
ATOM 1544 O O . PHE B 1 10 ? -15.625 8.156 8.07 1 96.25 10 PHE B O 1
ATOM 1551 N N . GLY B 1 11 ? -16.016 7.289 5.949 1 93.94 11 GLY B N 1
ATOM 1552 C CA . GLY B 1 11 ? -17.047 6.438 6.504 1 93.94 11 GLY B CA 1
ATOM 1553 C C . GLY B 1 11 ? -18.188 7.219 7.145 1 93.94 11 GLY B C 1
ATOM 1554 O O . GLY B 1 11 ? -18.75 8.117 6.523 1 93.94 11 GLY B O 1
ATOM 1555 N N . PRO B 1 12 ? -18.562 6.891 8.398 1 91.5 12 PRO B N 1
ATOM 1556 C CA . PRO B 1 12 ? -19.672 7.594 9.07 1 91.5 12 PRO B CA 1
ATOM 1557 C C . PRO B 1 12 ? -19.203 8.875 9.766 1 91.5 12 PRO B C 1
ATOM 1559 O O . PRO B 1 12 ? -20.031 9.594 10.344 1 91.5 12 PRO B O 1
ATOM 1562 N N . TYR B 1 13 ? -17.969 9.273 9.625 1 90.19 13 TYR B N 1
ATOM 1563 C CA . TYR B 1 13 ? -17.422 10.367 10.414 1 90.19 13 TYR B CA 1
ATOM 1564 C C . TYR B 1 13 ? -17.266 11.625 9.57 1 90.19 13 TYR B C 1
ATOM 1566 O O . TYR B 1 13 ? -16.656 11.586 8.5 1 90.19 13 TYR B O 1
ATOM 1574 N N . GLU B 1 14 ? -17.797 12.695 10.031 1 91.62 14 GLU B N 1
ATOM 1575 C CA . GLU B 1 14 ? -17.516 13.961 9.359 1 91.62 14 GLU B CA 1
ATOM 1576 C C . GLU B 1 14 ? -16.062 14.398 9.617 1 91.62 14 GLU B C 1
ATOM 1578 O O . GLU B 1 14 ? -15.617 14.445 10.758 1 91.62 14 GLU B O 1
ATOM 1583 N N . VAL B 1 15 ? -15.312 14.719 8.5 1 94.06 15 VAL B N 1
ATOM 1584 C CA . VAL B 1 15 ? -13.898 15.023 8.648 1 94.06 15 VAL B CA 1
ATOM 1585 C C . VAL B 1 15 ? -13.555 16.297 7.883 1 94.06 15 VAL B C 1
ATOM 1587 O O . VAL B 1 15 ? -12.398 16.516 7.508 1 94.06 15 VAL B O 1
ATOM 1590 N N . THR B 1 16 ? -14.461 17.172 7.637 1 95.38 16 THR B N 1
ATOM 1591 C CA . THR B 1 16 ? -14.312 18.344 6.77 1 95.38 16 THR B CA 1
ATOM 1592 C C . THR B 1 16 ? -13.141 19.203 7.215 1 95.38 16 THR B C 1
ATOM 1594 O O . THR B 1 16 ? -12.32 19.625 6.395 1 95.38 16 THR B O 1
ATOM 1597 N N . ASP B 1 17 ? -12.969 19.438 8.477 1 93.5 17 ASP B N 1
ATOM 1598 C CA . ASP B 1 17 ? -11.992 20.375 9.008 1 93.5 17 ASP B CA 1
ATOM 1599 C C . ASP B 1 17 ? -10.602 19.75 9.062 1 93.5 17 ASP B C 1
ATOM 1601 O O . ASP B 1 17 ? -9.609 20.438 9.328 1 93.5 17 ASP B O 1
ATOM 1605 N N . GLN B 1 18 ? -10.57 18.422 8.773 1 94.94 18 GLN B N 1
ATOM 1606 C CA . GLN B 1 18 ? -9.305 17.703 8.906 1 94.94 18 GLN B CA 1
ATOM 1607 C C . GLN B 1 18 ? -8.719 17.375 7.535 1 94.94 18 GLN B C 1
ATOM 1609 O O . GLN B 1 18 ? -7.66 16.734 7.445 1 94.94 18 GLN B O 1
ATOM 1614 N N . VAL B 1 19 ? -9.406 17.859 6.508 1 97.56 19 VAL B N 1
ATOM 1615 C CA . VAL B 1 19 ? -8.961 17.625 5.137 1 97.56 19 VAL B CA 1
ATOM 1616 C C . VAL B 1 19 ? -7.945 18.703 4.738 1 97.56 19 VAL B C 1
ATOM 1618 O O . VAL B 1 19 ? -8.172 19.891 4.957 1 97.56 19 VAL B O 1
ATOM 1621 N N . PHE B 1 20 ? -6.84 18.234 4.129 1 98.06 20 PHE B N 1
ATOM 1622 C CA . PHE B 1 20 ? -5.816 19.219 3.812 1 98.06 20 PHE B CA 1
ATOM 1623 C C . PHE B 1 20 ? -5.641 19.359 2.307 1 98.06 20 PHE B C 1
ATOM 1625 O O . PHE B 1 20 ? -4.941 20.266 1.836 1 98.06 20 PHE B O 1
ATOM 1632 N N . TYR B 1 21 ? -6.27 18.531 1.502 1 98 21 TYR B N 1
ATOM 1633 C CA . TYR B 1 21 ? -6.105 18.562 0.053 1 98 21 TYR B CA 1
ATOM 1634 C C . TYR B 1 21 ? -7.309 17.938 -0.643 1 98 21 TYR B C 1
ATOM 1636 O O . TYR B 1 21 ? -7.836 16.922 -0.19 1 98 21 TYR B O 1
ATOM 1644 N N . TYR B 1 22 ? -7.738 18.547 -1.713 1 97.44 22 TYR B N 1
ATOM 1645 C CA . TYR B 1 22 ? -8.805 18.031 -2.566 1 97.44 22 TYR B CA 1
ATOM 1646 C C . TYR B 1 22 ? -8.305 17.812 -3.99 1 97.44 22 TYR B C 1
ATOM 1648 O O . TYR B 1 22 ? -7.789 18.734 -4.621 1 97.44 22 TYR B O 1
ATOM 1656 N N . SER B 1 23 ? -8.375 16.594 -4.398 1 96.75 23 SER B N 1
ATOM 1657 C CA . SER B 1 23 ? -8.172 16.312 -5.812 1 96.75 23 SER B CA 1
ATOM 1658 C C . SER B 1 23 ? -9.5 16.125 -6.535 1 96.75 23 SER B C 1
ATOM 1660 O O . SER B 1 23 ? -10.547 16.562 -6.035 1 96.75 23 SER B O 1
ATOM 1662 N N . THR B 1 24 ? -9.461 15.562 -7.734 1 96.56 24 THR B N 1
ATOM 1663 C CA . THR B 1 24 ? -10.672 15.375 -8.523 1 96.56 24 THR B CA 1
ATOM 1664 C C . THR B 1 24 ? -11.57 14.32 -7.879 1 96.56 24 THR B C 1
ATOM 1666 O O . THR B 1 24 ? -12.789 14.492 -7.832 1 96.56 24 THR B O 1
ATOM 1669 N N . SER B 1 25 ? -11 13.273 -7.352 1 97.75 25 SER B N 1
ATOM 1670 C CA . SER B 1 25 ? -11.844 12.172 -6.906 1 97.75 25 SER B CA 1
ATOM 1671 C C . SER B 1 25 ? -11.461 11.719 -5.5 1 97.75 25 SER B C 1
ATOM 1673 O O . SER B 1 25 ? -12.039 10.766 -4.973 1 97.75 25 SER B O 1
ATOM 1675 N N . CYS B 1 26 ? -10.477 12.414 -4.863 1 98.19 26 CYS B N 1
ATOM 1676 C CA . CYS B 1 26 ? -10.078 12 -3.521 1 98.19 26 CYS B CA 1
ATOM 1677 C C . CYS B 1 26 ? -9.586 13.188 -2.705 1 98.19 26 CYS B C 1
ATOM 1679 O O . CYS B 1 26 ? -9.609 14.32 -3.18 1 98.19 26 CYS B O 1
ATOM 1681 N N . TYR B 1 27 ? -9.297 12.945 -1.444 1 98.31 27 TYR B N 1
ATOM 1682 C CA . TYR B 1 27 ? -8.844 14 -0.546 1 98.31 27 TYR B CA 1
ATOM 1683 C C . TYR B 1 27 ? -7.777 13.477 0.411 1 98.31 27 TYR B C 1
ATOM 1685 O O . TYR B 1 27 ? -7.676 12.266 0.635 1 98.31 27 TYR B O 1
ATOM 1693 N N . GLY B 1 28 ? -6.918 14.43 0.849 1 98.56 28 GLY B N 1
ATOM 1694 C CA . GLY B 1 28 ? -5.953 14.156 1.903 1 98.56 28 GLY B CA 1
ATOM 1695 C C . GLY B 1 28 ? -6.48 14.477 3.291 1 98.56 28 GLY B C 1
ATOM 1696 O O . GLY B 1 28 ? -7.055 15.547 3.51 1 98.56 28 GLY B O 1
ATOM 1697 N N . LEU B 1 29 ? -6.266 13.562 4.285 1 97.88 29 LEU B N 1
ATOM 1698 C CA . LEU B 1 29 ? -6.859 13.641 5.613 1 97.88 29 LEU B CA 1
ATOM 1699 C C . LEU B 1 29 ? -5.805 13.43 6.695 1 97.88 29 LEU B C 1
ATOM 1701 O O . LEU B 1 29 ? -5.023 12.477 6.629 1 97.88 29 LEU B O 1
ATOM 1705 N N . THR B 1 30 ? -5.711 14.336 7.637 1 97.19 30 THR B N 1
ATOM 1706 C CA . THR B 1 30 ? -4.852 14.094 8.789 1 97.19 30 THR B CA 1
ATOM 1707 C C . THR B 1 30 ? -5.352 12.906 9.602 1 97.19 30 THR B C 1
ATOM 1709 O O . THR B 1 30 ? -6.539 12.57 9.555 1 97.19 30 THR B O 1
ATOM 1712 N N . ASN B 1 31 ? -4.465 12.297 10.188 1 91.94 31 ASN B N 1
ATOM 1713 C CA . ASN B 1 31 ? -4.824 11.078 10.906 1 91.94 31 ASN B CA 1
ATOM 1714 C C . ASN B 1 31 ? -5.082 11.359 12.383 1 91.94 31 ASN B C 1
ATOM 1716 O O . ASN B 1 31 ? -4.355 12.133 13.016 1 91.94 31 ASN B O 1
ATOM 1720 N N . ILE B 1 32 ? -6.082 10.758 12.938 1 88.44 32 ILE B N 1
ATOM 1721 C CA . ILE B 1 32 ? -6.512 10.992 14.312 1 88.44 32 ILE B CA 1
ATOM 1722 C C . ILE B 1 32 ? -5.547 10.297 15.273 1 88.44 32 ILE B C 1
ATOM 1724 O O . ILE B 1 32 ? -5.309 10.789 16.375 1 88.44 32 ILE B O 1
ATOM 1728 N N . LYS B 1 33 ? -5.02 9.172 14.93 1 87.38 33 LYS B N 1
ATOM 1729 C CA . LYS B 1 33 ? -4.047 8.422 15.719 1 87.38 33 LYS B CA 1
ATOM 1730 C C . LYS B 1 33 ? -2.814 8.078 14.891 1 87.38 33 LYS B C 1
ATOM 1732 O O . LYS B 1 33 ? -2.568 6.91 14.586 1 87.38 33 LYS B O 1
ATOM 1737 N N . PRO B 1 34 ? -2.043 9.117 14.617 1 91.12 34 PRO B N 1
ATOM 1738 C CA . PRO B 1 34 ? -0.891 8.867 13.75 1 91.12 34 PRO B CA 1
ATOM 1739 C C . PRO B 1 34 ? 0.141 7.938 14.383 1 91.12 34 PRO B C 1
ATOM 1741 O O . PRO B 1 34 ? 0.439 8.062 15.578 1 91.12 34 PRO B O 1
ATOM 1744 N N . VAL B 1 35 ? 0.618 7.004 13.602 1 88.81 35 VAL B N 1
ATOM 1745 C CA . VAL B 1 35 ? 1.66 6.09 14.055 1 88.81 35 VAL B CA 1
ATOM 1746 C C . VAL B 1 35 ? 2.969 6.852 14.25 1 88.81 35 VAL B C 1
ATOM 1748 O O . VAL B 1 35 ? 3.689 6.621 15.219 1 88.81 35 VAL B O 1
ATOM 1751 N N . LEU B 1 36 ? 3.297 7.738 13.305 1 91.38 36 LEU B N 1
ATOM 1752 C CA . LEU B 1 36 ? 4.445 8.641 13.297 1 91.38 36 LEU B CA 1
ATOM 1753 C C . LEU B 1 36 ? 4.031 10.039 12.867 1 91.38 36 LEU B C 1
ATOM 1755 O O . LEU B 1 36 ? 3.004 10.219 12.211 1 91.38 36 LEU B O 1
ATOM 1759 N N . PRO B 1 37 ? 4.844 11.016 13.328 1 92.31 37 PRO B N 1
ATOM 1760 C CA . PRO B 1 37 ? 4.559 12.359 12.812 1 92.31 37 PRO B CA 1
ATOM 1761 C C . PRO B 1 37 ? 4.469 12.391 11.281 1 92.31 37 PRO B C 1
ATOM 1763 O O . PRO B 1 37 ? 5.312 11.812 10.602 1 92.31 37 PRO B O 1
ATOM 1766 N N . GLY B 1 38 ? 3.439 13.008 10.727 1 95.94 38 GLY B N 1
ATOM 1767 C CA . GLY B 1 38 ? 3.27 13.125 9.289 1 95.94 38 GLY B CA 1
ATOM 1768 C C . GLY B 1 38 ? 2.408 12.031 8.695 1 95.94 38 GLY B C 1
ATOM 1769 O O . GLY B 1 38 ? 2.074 12.07 7.508 1 95.94 38 GLY B O 1
ATOM 1770 N N . HIS B 1 39 ? 1.957 11.039 9.516 1 96.62 39 HIS B N 1
ATOM 1771 C CA . HIS B 1 39 ? 1.066 9.977 9.055 1 96.62 39 HIS B CA 1
ATOM 1772 C C . HIS B 1 39 ? -0.287 10.539 8.633 1 96.62 39 HIS B C 1
ATOM 1774 O O . HIS B 1 39 ? -1.036 11.055 9.461 1 96.62 39 HIS B O 1
ATOM 1780 N N . VAL B 1 40 ? -0.605 10.414 7.383 1 98 40 VAL B N 1
ATOM 1781 C CA . VAL B 1 40 ? -1.861 10.945 6.863 1 98 40 VAL B CA 1
ATOM 1782 C C . VAL B 1 40 ? -2.572 9.875 6.035 1 98 40 VAL B C 1
ATOM 1784 O O . VAL B 1 40 ? -2.035 8.789 5.82 1 98 40 VAL B O 1
ATOM 1787 N N . LEU B 1 41 ? -3.795 10.234 5.605 1 98 41 LEU B N 1
ATOM 1788 C CA . LEU B 1 41 ? -4.598 9.336 4.785 1 98 41 LEU B CA 1
ATOM 1789 C C . LEU B 1 41 ? -4.957 9.984 3.455 1 98 41 LEU B C 1
ATOM 1791 O O . LEU B 1 41 ? -5.137 11.203 3.387 1 98 41 LEU B O 1
ATOM 1795 N N . VAL B 1 42 ? -4.98 9.219 2.422 1 98.81 42 VAL B N 1
ATOM 1796 C CA . VAL B 1 42 ? -5.648 9.586 1.176 1 98.81 42 VAL B CA 1
ATOM 1797 C C . VAL B 1 42 ? -6.918 8.758 1.008 1 98.81 42 VAL B C 1
ATOM 1799 O O . VAL B 1 42 ? -6.891 7.531 1.153 1 98.81 42 VAL B O 1
ATOM 1802 N N . VAL B 1 43 ? -8.07 9.43 0.697 1 98.62 43 VAL B N 1
ATOM 1803 C CA . VAL B 1 43 ? -9.383 8.797 0.734 1 98.62 43 VAL B CA 1
ATOM 1804 C C . VAL B 1 43 ? -10.195 9.227 -0.483 1 98.62 43 VAL B C 1
ATOM 1806 O O . VAL B 1 43 ? -10.25 10.414 -0.815 1 98.62 43 VAL B O 1
ATOM 1809 N N . PRO B 1 44 ? -10.812 8.281 -1.217 1 98.69 44 PRO B N 1
ATOM 1810 C CA . PRO B 1 44 ? -11.711 8.703 -2.293 1 98.69 44 PRO B CA 1
ATOM 1811 C C . PRO B 1 44 ? -12.969 9.383 -1.774 1 98.69 44 PRO B C 1
ATOM 1813 O O . PRO B 1 44 ? -13.438 9.07 -0.676 1 98.69 44 PRO B O 1
ATOM 1816 N N . PHE B 1 45 ? -13.523 10.266 -2.588 1 97.81 45 PHE B N 1
ATOM 1817 C CA . PHE B 1 45 ? -14.805 10.875 -2.23 1 97.81 45 PHE B CA 1
ATOM 1818 C C . PHE B 1 45 ? -15.914 9.828 -2.229 1 97.81 45 PHE B C 1
ATOM 1820 O O . PHE B 1 45 ? -16.75 9.805 -1.322 1 97.81 45 PHE B O 1
ATOM 1827 N N . ARG B 1 46 ? -15.93 8.992 -3.328 1 97.75 46 ARG B N 1
ATOM 1828 C CA . ARG B 1 46 ? -16.906 7.914 -3.361 1 97.75 46 ARG B CA 1
ATOM 1829 C C . ARG B 1 46 ? -16.688 6.926 -2.223 1 97.75 46 ARG B C 1
ATOM 1831 O O . ARG B 1 46 ? -15.555 6.504 -1.979 1 97.75 46 ARG B O 1
ATOM 1838 N N . PRO B 1 47 ? -17.625 6.582 -1.473 1 97.31 47 PRO B N 1
ATOM 1839 C CA . PRO B 1 47 ? -17.469 5.699 -0.317 1 97.31 47 PRO B CA 1
ATOM 1840 C C . PRO B 1 47 ? -17.281 4.234 -0.715 1 97.31 47 PRO B C 1
ATOM 1842 O O . PRO B 1 47 ? -17.984 3.359 -0.195 1 97.31 47 PRO B O 1
ATOM 1845 N N . VAL B 1 48 ? -16.328 3.988 -1.503 1 98.44 48 VAL B N 1
ATOM 1846 C CA . VAL B 1 48 ? -16 2.625 -1.909 1 98.44 48 VAL B CA 1
ATOM 1847 C C . VAL B 1 48 ? -15.156 1.952 -0.828 1 98.44 48 VAL B C 1
ATOM 1849 O O . VAL B 1 48 ? -14.469 2.627 -0.058 1 98.44 48 VAL B O 1
ATOM 1852 N N . GLN B 1 49 ? -15.141 0.641 -0.808 1 97.69 49 GLN B N 1
ATOM 1853 C CA . GLN B 1 49 ? -14.492 -0.067 0.292 1 97.69 49 GLN B CA 1
ATOM 1854 C C . GLN B 1 49 ? -13.172 -0.683 -0.151 1 97.69 49 GLN B C 1
ATOM 1856 O O . GLN B 1 49 ? -12.266 -0.868 0.663 1 97.69 49 GLN B O 1
ATOM 1861 N N . ARG B 1 50 ? -13.133 -1.037 -1.469 1 98.62 50 ARG B N 1
ATOM 1862 C CA . ARG B 1 50 ? -12 -1.816 -1.943 1 98.62 50 ARG B CA 1
ATOM 1863 C C . ARG B 1 50 ? -11.242 -1.071 -3.039 1 98.62 50 ARG B C 1
ATOM 1865 O O . ARG B 1 50 ? -11.836 -0.296 -3.793 1 98.62 50 ARG B O 1
ATOM 1872 N N . VAL B 1 51 ? -9.883 -1.347 -3.143 1 98.88 51 VAL B N 1
ATOM 1873 C CA . VAL B 1 51 ? -9.086 -0.804 -4.234 1 98.88 51 VAL B CA 1
ATOM 1874 C C . VAL B 1 51 ? -9.695 -1.209 -5.574 1 98.88 51 VAL B C 1
ATOM 1876 O O . VAL B 1 51 ? -9.719 -0.413 -6.516 1 98.88 51 VAL B O 1
ATOM 1879 N N . THR B 1 52 ? -10.281 -2.4 -5.641 1 98.69 52 THR B N 1
ATOM 1880 C CA . THR B 1 52 ? -10.836 -2.939 -6.879 1 98.69 52 THR B CA 1
ATOM 1881 C C . THR B 1 52 ? -12.141 -2.242 -7.234 1 98.69 52 THR B C 1
ATOM 1883 O O . THR B 1 52 ? -12.664 -2.414 -8.336 1 98.69 52 THR B O 1
ATOM 1886 N N . ASP B 1 53 ? -12.688 -1.406 -6.344 1 98.56 53 ASP B N 1
ATOM 1887 C CA . ASP B 1 53 ? -13.906 -0.646 -6.613 1 98.56 53 ASP B CA 1
ATOM 1888 C C . ASP B 1 53 ? -13.594 0.63 -7.391 1 98.56 53 ASP B C 1
ATOM 1890 O O . ASP B 1 53 ? -14.5 1.266 -7.934 1 98.56 53 ASP B O 1
ATOM 1894 N N . LEU B 1 54 ? -12.32 1.028 -7.414 1 98.56 54 LEU B N 1
ATOM 1895 C CA . LEU B 1 54 ? -11.938 2.264 -8.094 1 98.56 54 LEU B CA 1
ATOM 1896 C C . LEU B 1 54 ? -11.984 2.09 -9.609 1 98.56 54 LEU B C 1
ATOM 1898 O O . LEU B 1 54 ? -11.578 1.05 -10.133 1 98.56 54 LEU B O 1
ATOM 1902 N N . THR B 1 55 ? -12.484 3.096 -10.281 1 97.62 55 THR B N 1
ATOM 1903 C CA . THR B 1 55 ? -12.352 3.146 -11.734 1 97.62 55 THR B CA 1
ATOM 1904 C C . THR B 1 55 ? -10.914 3.469 -12.125 1 97.62 55 THR B C 1
ATOM 1906 O O . THR B 1 55 ? -10.109 3.877 -11.289 1 97.62 55 THR B O 1
ATOM 1909 N N . ALA B 1 56 ? -10.617 3.285 -13.383 1 95.44 56 ALA B N 1
ATOM 1910 C CA . ALA B 1 56 ? -9.266 3.586 -13.867 1 95.44 56 ALA B CA 1
ATOM 1911 C C . ALA B 1 56 ? -8.906 5.047 -13.602 1 95.44 56 ALA B C 1
ATOM 1913 O O . ALA B 1 56 ? -7.781 5.352 -13.203 1 95.44 56 ALA B O 1
ATOM 1914 N N . ASP B 1 57 ? -9.859 5.91 -13.836 1 96.88 57 ASP B N 1
ATOM 1915 C CA . ASP B 1 57 ? -9.633 7.332 -13.594 1 96.88 57 ASP B CA 1
ATOM 1916 C C . ASP B 1 57 ? -9.391 7.602 -12.109 1 96.88 57 ASP B C 1
ATOM 1918 O O . ASP B 1 57 ? -8.531 8.398 -11.75 1 96.88 57 ASP B O 1
ATOM 1922 N N . GLU B 1 58 ? -10.164 6.938 -11.258 1 98.12 58 GLU B N 1
ATOM 1923 C CA . GLU B 1 58 ? -10.008 7.102 -9.812 1 98.12 58 GLU B CA 1
ATOM 1924 C C . GLU B 1 58 ? -8.672 6.543 -9.336 1 98.12 58 GLU B C 1
ATOM 1926 O O . GLU B 1 58 ? -8.039 7.109 -8.445 1 98.12 58 GLU B O 1
ATOM 1931 N N . VAL B 1 59 ? -8.25 5.398 -9.969 1 98.25 59 VAL B N 1
ATOM 1932 C CA . VAL B 1 59 ? -6.961 4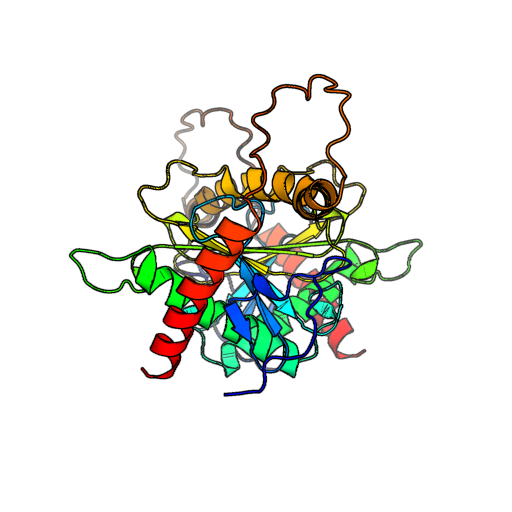.812 -9.633 1 98.25 59 VAL B CA 1
ATOM 1933 C C . VAL B 1 59 ? -5.848 5.816 -9.922 1 98.25 59 VAL B C 1
ATOM 1935 O O . VAL B 1 59 ? -4.988 6.059 -9.07 1 98.25 59 VAL B O 1
ATOM 1938 N N . THR B 1 60 ? -5.883 6.383 -11.055 1 97.62 60 THR B N 1
ATOM 1939 C CA . THR B 1 60 ? -4.863 7.344 -11.453 1 97.62 60 THR B CA 1
ATOM 1940 C C . THR B 1 60 ? -4.836 8.539 -10.5 1 97.62 60 THR B C 1
ATOM 1942 O O . THR B 1 60 ? -3.779 8.906 -9.984 1 97.62 60 THR B O 1
ATOM 1945 N N . ASP B 1 61 ? -6.023 9.117 -10.258 1 98.25 61 ASP B N 1
ATOM 1946 C CA . ASP B 1 61 ? -6.094 10.297 -9.398 1 98.25 61 ASP B CA 1
ATOM 1947 C C . ASP B 1 61 ? -5.676 9.953 -7.969 1 98.25 61 ASP B C 1
ATOM 1949 O O . ASP B 1 61 ? -4.949 10.719 -7.332 1 98.25 61 ASP B O 1
ATOM 1953 N N . PHE B 1 62 ? -6.137 8.82 -7.488 1 98.69 62 PHE B N 1
ATOM 1954 C CA . PHE B 1 62 ? -5.883 8.383 -6.121 1 98.69 62 PHE B CA 1
ATOM 1955 C C . PHE B 1 62 ? -4.387 8.227 -5.871 1 98.69 62 PHE B C 1
ATOM 1957 O O . PHE B 1 62 ? -3.848 8.805 -4.926 1 98.69 62 PHE B O 1
ATOM 1964 N N . PHE B 1 63 ? -3.684 7.594 -6.766 1 98.75 63 PHE B N 1
ATOM 1965 C CA . PHE B 1 63 ? -2.293 7.27 -6.473 1 98.75 63 PHE B CA 1
ATOM 1966 C C . PHE B 1 63 ? -1.365 8.383 -6.949 1 98.75 63 PHE B C 1
ATOM 1968 O O . PHE B 1 63 ? -0.241 8.508 -6.461 1 98.75 63 PHE B O 1
ATOM 1975 N N . THR B 1 64 ? -1.805 9.219 -7.902 1 98.44 64 THR B N 1
ATOM 1976 C CA . THR B 1 64 ? -1.053 10.438 -8.156 1 98.44 64 THR B CA 1
ATOM 1977 C C . THR B 1 64 ? -1.15 11.391 -6.969 1 98.44 64 THR B C 1
ATOM 1979 O O . THR B 1 64 ? -0.201 12.117 -6.668 1 98.44 64 THR B O 1
ATOM 1982 N N . THR B 1 65 ? -2.324 11.367 -6.289 1 98.5 65 THR B N 1
ATOM 1983 C CA . THR B 1 65 ? -2.463 12.148 -5.062 1 98.5 65 THR B CA 1
ATOM 1984 C C . THR B 1 65 ? -1.524 11.625 -3.98 1 98.5 65 THR B C 1
ATOM 1986 O O . THR B 1 65 ? -0.902 12.406 -3.258 1 98.5 65 THR B O 1
ATOM 1989 N N . VAL B 1 66 ? -1.364 10.297 -3.869 1 98.88 66 VAL B N 1
ATOM 1990 C CA . VAL B 1 66 ? -0.406 9.719 -2.936 1 98.88 66 VAL B CA 1
ATOM 1991 C C . VAL B 1 66 ? 0.993 10.258 -3.23 1 98.88 66 VAL B C 1
ATOM 1993 O O . VAL B 1 66 ? 1.722 10.641 -2.314 1 98.88 66 VAL B O 1
ATOM 1996 N N . GLN B 1 67 ? 1.361 10.359 -4.543 1 98.75 67 GLN B N 1
ATOM 1997 C CA . GLN B 1 67 ? 2.656 10.914 -4.93 1 98.75 67 GLN B CA 1
ATOM 1998 C C . GLN B 1 67 ? 2.805 12.352 -4.457 1 98.75 67 GLN B C 1
ATOM 2000 O O . GLN B 1 67 ? 3.852 12.734 -3.93 1 98.75 67 GLN B O 1
ATOM 2005 N N . LYS B 1 68 ? 1.771 13.141 -4.684 1 98.44 68 LYS B N 1
ATOM 2006 C CA . LYS B 1 68 ? 1.807 14.547 -4.289 1 98.44 68 LYS B CA 1
ATOM 2007 C C . LYS B 1 68 ? 1.937 14.688 -2.773 1 98.44 68 LYS B C 1
ATOM 2009 O O . LYS B 1 68 ? 2.682 15.539 -2.285 1 98.44 68 LYS B O 1
ATOM 2014 N N . VAL B 1 69 ? 1.209 13.875 -2.047 1 98.75 69 VAL B N 1
ATOM 2015 C CA . VAL B 1 69 ? 1.243 13.891 -0.589 1 98.75 69 VAL B CA 1
ATOM 2016 C C . VAL B 1 69 ? 2.635 13.5 -0.1 1 98.75 69 VAL B C 1
ATOM 2018 O O . VAL B 1 69 ? 3.166 14.102 0.833 1 98.75 69 VAL B O 1
ATOM 2021 N N . GLN B 1 70 ? 3.246 12.477 -0.765 1 98.81 70 GLN B N 1
ATOM 2022 C CA . GLN B 1 70 ? 4.613 12.102 -0.424 1 98.81 70 GLN B CA 1
ATOM 2023 C C . GLN B 1 70 ? 5.566 13.281 -0.58 1 98.81 70 GLN B C 1
ATOM 2025 O O . GLN B 1 70 ? 6.398 13.531 0.292 1 98.81 70 GLN B O 1
ATOM 2030 N N . LYS B 1 71 ? 5.438 13.945 -1.705 1 98.44 71 LYS B N 1
ATOM 2031 C CA . LYS B 1 71 ? 6.316 15.078 -1.97 1 98.44 71 LYS B CA 1
ATOM 2032 C C . LYS B 1 71 ? 6.121 16.188 -0.933 1 98.44 71 LYS B C 1
ATOM 2034 O O . LYS B 1 71 ? 7.094 16.75 -0.439 1 98.44 71 LYS B O 1
ATOM 2039 N N . MET B 1 72 ? 4.875 16.484 -0.6 1 98.38 72 MET B N 1
ATOM 2040 C CA . MET B 1 72 ? 4.578 17.5 0.409 1 98.38 72 MET B CA 1
ATOM 2041 C C . MET B 1 72 ? 5.168 17.125 1.76 1 98.38 72 MET B C 1
ATOM 2043 O O . MET B 1 72 ? 5.852 17.922 2.395 1 98.38 72 MET B O 1
ATOM 2047 N N . LEU B 1 73 ? 4.965 15.859 2.197 1 98.31 73 LEU B N 1
ATOM 2048 C CA . LEU B 1 73 ? 5.473 15.391 3.48 1 98.31 73 LEU B CA 1
ATOM 2049 C C . LEU B 1 73 ? 6.996 15.406 3.502 1 98.31 73 LEU B C 1
ATOM 2051 O O . LEU B 1 73 ? 7.602 15.766 4.516 1 98.31 73 LEU B O 1
ATOM 2055 N N . ALA B 1 74 ? 7.602 15 2.357 1 98 74 ALA B N 1
ATOM 2056 C CA . ALA B 1 74 ? 9.062 15.008 2.271 1 98 74 ALA B CA 1
ATOM 2057 C C . ALA B 1 74 ? 9.617 16.406 2.471 1 98 74 ALA B C 1
ATOM 2059 O O . ALA B 1 74 ? 10.609 16.609 3.178 1 98 74 ALA B O 1
ATOM 2060 N N . GLY B 1 75 ? 8.961 17.359 1.818 1 96.69 75 GLY B N 1
ATOM 2061 C CA . GLY B 1 75 ? 9.383 18.734 1.958 1 96.69 75 GLY B CA 1
ATOM 2062 C C . GLY B 1 75 ? 9.445 19.203 3.4 1 96.69 75 GLY B C 1
ATOM 2063 O O . GLY B 1 75 ? 10.297 20.016 3.764 1 96.69 75 GLY B O 1
ATOM 2064 N N . HIS B 1 76 ? 8.602 18.672 4.23 1 94.94 76 HIS B N 1
ATOM 2065 C CA . HIS B 1 76 ? 8.461 19.109 5.613 1 94.94 76 HIS B CA 1
ATOM 2066 C C . HIS B 1 76 ? 9.242 18.203 6.562 1 94.94 76 HIS B C 1
ATOM 2068 O O . HIS B 1 76 ? 9.953 18.703 7.445 1 94.94 76 HIS B O 1
ATOM 2074 N N . TYR B 1 77 ? 9.219 16.938 6.402 1 95.94 77 TYR B N 1
ATOM 2075 C CA . TYR B 1 77 ? 9.703 16 7.414 1 95.94 77 TYR B CA 1
ATOM 2076 C C . TYR B 1 77 ? 11.125 15.539 7.094 1 95.94 77 TYR B C 1
ATOM 2078 O O . TYR B 1 77 ? 11.797 14.961 7.945 1 95.94 77 TYR B O 1
ATOM 2086 N N . PHE B 1 78 ? 11.523 15.742 5.816 1 96.62 78 PHE B N 1
ATOM 2087 C CA . PHE B 1 78 ? 12.867 15.305 5.461 1 96.62 78 PHE B CA 1
ATOM 2088 C C . PHE B 1 78 ? 13.789 16.5 5.266 1 96.62 78 PHE B C 1
ATOM 2090 O O . PHE B 1 78 ? 14.828 16.391 4.617 1 96.62 78 PHE B O 1
ATOM 2097 N N . LYS B 1 79 ? 13.414 17.641 5.758 1 92.06 79 LYS B N 1
ATOM 2098 C CA . LYS B 1 79 ? 14.219 18.859 5.664 1 92.06 79 LYS B CA 1
ATOM 2099 C C . LYS B 1 79 ? 15.602 18.656 6.281 1 92.06 79 LYS B C 1
ATOM 2101 O O . LYS B 1 79 ? 15.727 18 7.316 1 92.06 79 LYS B O 1
ATOM 2106 N N . THR B 1 80 ? 16.516 19.156 5.531 1 87.88 80 THR B N 1
ATOM 2107 C CA . THR B 1 80 ? 17.891 19.172 6.023 1 87.88 80 THR B CA 1
ATOM 2108 C C . THR B 1 80 ? 18.531 20.531 5.812 1 87.88 80 THR B C 1
ATOM 2110 O O . THR B 1 80 ? 18.484 21.094 4.711 1 87.88 80 THR B O 1
ATOM 2113 N N . ASN B 1 81 ? 19.141 21.047 6.855 1 89.38 81 ASN B N 1
ATOM 2114 C CA . ASN B 1 81 ? 19.875 22.312 6.809 1 89.38 81 ASN B CA 1
ATOM 2115 C C . ASN B 1 81 ? 19.031 23.438 6.238 1 89.38 81 ASN B C 1
ATOM 2117 O O . ASN B 1 81 ? 19.484 24.188 5.367 1 89.38 81 ASN B O 1
ATOM 2121 N N . GLY B 1 82 ? 17.719 23.422 6.539 1 85.38 82 GLY B N 1
ATOM 2122 C CA . GLY B 1 82 ? 16.828 24.5 6.145 1 85.38 82 GLY B CA 1
ATOM 2123 C C . GLY B 1 82 ? 16.281 24.344 4.738 1 85.38 82 GLY B C 1
ATOM 2124 O O . GLY B 1 82 ? 15.484 25.156 4.277 1 85.38 82 GLY B O 1
ATOM 2125 N N . LEU B 1 83 ? 16.734 23.359 4.027 1 90.81 83 LEU B N 1
ATOM 2126 C CA . LEU B 1 83 ? 16.266 23.125 2.67 1 90.81 83 LEU B CA 1
ATOM 2127 C C . LEU B 1 83 ? 15.141 22.094 2.664 1 90.81 83 LEU B C 1
ATOM 2129 O O . LEU B 1 83 ? 15.172 21.125 3.424 1 90.81 83 LEU B O 1
ATOM 2133 N N . SER B 1 84 ? 14.172 22.359 1.834 1 92.88 84 SER B N 1
ATOM 2134 C CA . SER B 1 8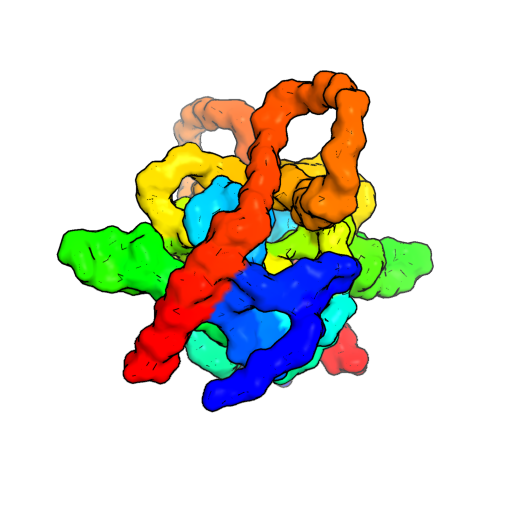4 ? 13.062 21.422 1.664 1 92.88 84 SER B CA 1
ATOM 2135 C C . SER B 1 84 ? 13.57 20.047 1.255 1 92.88 84 SER B C 1
ATOM 2137 O O . SER B 1 84 ? 14.492 19.922 0.447 1 92.88 84 SER B O 1
ATOM 2139 N N . GLY B 1 85 ? 12.961 19.031 1.848 1 95.69 85 GLY B N 1
ATOM 2140 C CA . GLY B 1 85 ? 13.352 17.672 1.536 1 95.69 85 GLY B CA 1
ATOM 2141 C C . GLY B 1 85 ? 12.688 17.125 0.288 1 95.69 85 GLY B C 1
ATOM 2142 O O . GLY B 1 85 ? 11.688 17.688 -0.178 1 95.69 85 GLY B O 1
ATOM 2143 N N . LEU B 1 86 ? 13.328 16.062 -0.246 1 96.56 86 LEU B N 1
ATOM 2144 C CA . LEU B 1 86 ? 12.789 15.297 -1.363 1 96.56 86 LEU B CA 1
ATOM 2145 C C . LEU B 1 86 ? 12.453 13.867 -0.934 1 96.56 86 LEU B C 1
ATOM 2147 O O . LEU B 1 86 ? 12.969 13.391 0.08 1 96.56 86 LEU B O 1
ATOM 2151 N N . PRO B 1 87 ? 11.531 13.242 -1.667 1 97.25 87 PRO B N 1
ATOM 2152 C CA . PRO B 1 87 ? 11.172 11.875 -1.3 1 97.25 87 PRO B CA 1
ATOM 2153 C C . PRO B 1 87 ? 12.391 10.977 -1.115 1 97.25 87 PRO B C 1
ATOM 2155 O O . PRO B 1 87 ? 12.398 10.102 -0.24 1 97.25 87 PRO B O 1
ATOM 2158 N N . GLU B 1 88 ? 13.5 11.25 -1.812 1 95.88 88 GLU B N 1
ATOM 2159 C CA . GLU B 1 88 ? 14.695 10.414 -1.771 1 95.88 88 GLU B CA 1
ATOM 2160 C C . GLU B 1 88 ? 15.484 10.641 -0.486 1 95.88 88 GLU B C 1
ATOM 2162 O O . GLU B 1 88 ? 16.391 9.875 -0.162 1 95.88 88 GLU B O 1
ATOM 2167 N N . ASP B 1 89 ? 15.18 11.719 0.224 1 96.81 89 ASP B N 1
ATOM 2168 C CA . ASP B 1 89 ? 15.914 12.062 1.438 1 96.81 89 ASP B CA 1
ATOM 2169 C C . ASP B 1 89 ? 15.398 11.258 2.633 1 96.81 89 ASP B C 1
ATOM 2171 O O . ASP B 1 89 ? 15.992 11.305 3.715 1 96.81 89 ASP B O 1
ATOM 2175 N N . GLY B 1 90 ? 14.414 10.523 2.525 1 97.19 90 GLY B N 1
ATOM 2176 C CA . GLY B 1 90 ? 13.797 9.633 3.494 1 97.19 90 GLY B CA 1
ATOM 2177 C C . GLY B 1 90 ? 13.07 8.469 2.854 1 97.19 90 GLY B C 1
ATOM 2178 O O . GLY B 1 90 ? 13.516 7.934 1.835 1 97.19 90 GLY B O 1
ATOM 2179 N N . SER B 1 91 ? 12.07 7.941 3.527 1 97 91 SER B N 1
ATOM 2180 C CA . SER B 1 91 ? 11.281 6.82 3.023 1 97 91 SER B CA 1
ATOM 2181 C C . SER B 1 91 ? 9.812 6.957 3.412 1 97 91 SER B C 1
ATOM 2183 O O . SER B 1 91 ? 9.43 7.922 4.074 1 97 91 SER B O 1
ATOM 2185 N N . PHE B 1 92 ? 9.008 6.141 2.889 1 97.19 92 PHE B N 1
ATOM 2186 C CA . PHE B 1 92 ? 7.586 6.113 3.223 1 97.19 92 PHE B CA 1
ATOM 2187 C C . PHE B 1 92 ? 7.086 4.68 3.348 1 97.19 92 PHE B C 1
ATOM 2189 O O . PHE B 1 92 ? 7.453 3.814 2.549 1 97.19 92 PHE B O 1
ATOM 2196 N N . ASN B 1 93 ? 6.312 4.398 4.359 1 95 93 ASN B N 1
ATOM 2197 C CA . ASN B 1 93 ? 5.371 3.287 4.266 1 95 93 ASN B CA 1
ATOM 2198 C C . ASN B 1 93 ? 4.066 3.713 3.604 1 95 93 ASN B C 1
ATOM 2200 O O . ASN B 1 93 ? 3.436 4.684 4.027 1 95 93 ASN B O 1
ATOM 2204 N N . ILE B 1 94 ? 3.697 3.072 2.551 1 97.31 94 ILE B N 1
ATOM 2205 C CA . ILE B 1 94 ? 2.406 3.217 1.887 1 97.31 94 ILE B CA 1
ATOM 2206 C C . ILE B 1 94 ? 1.599 1.931 2.041 1 97.31 94 ILE B C 1
ATOM 2208 O O . ILE B 1 94 ? 2.021 0.866 1.583 1 97.31 94 ILE B O 1
ATOM 2212 N N . ALA B 1 95 ? 0.441 2.041 2.729 1 95 95 ALA B N 1
ATOM 2213 C CA . ALA B 1 95 ? -0.24 0.803 3.102 1 95 95 ALA B CA 1
ATOM 2214 C C . ALA B 1 95 ? -1.753 0.948 2.967 1 95 95 ALA B C 1
ATOM 2216 O O . ALA B 1 95 ? -2.318 1.985 3.318 1 95 95 ALA B O 1
ATOM 2217 N N . ILE B 1 96 ? -2.354 -0.054 2.475 1 96.62 96 ILE B N 1
ATOM 2218 C CA . ILE B 1 96 ? -3.807 -0.162 2.41 1 96.62 96 ILE B CA 1
ATOM 2219 C C . ILE B 1 96 ? -4.258 -1.467 3.064 1 96.62 96 ILE B C 1
ATOM 2221 O O . ILE B 1 96 ? -3.844 -2.553 2.646 1 96.62 96 ILE B O 1
ATOM 2225 N N . GLN B 1 97 ? -5.012 -1.308 4.133 1 94.44 97 GLN B N 1
ATOM 2226 C CA . GLN B 1 97 ? -5.758 -2.432 4.688 1 94.44 97 GLN B CA 1
ATOM 2227 C C . GLN B 1 97 ? -7.078 -2.635 3.945 1 94.44 97 GLN B C 1
ATOM 2229 O O . GLN B 1 97 ? -8.117 -2.137 4.375 1 94.44 97 GLN B O 1
ATOM 2234 N N . ASP B 1 98 ? -7.059 -3.43 2.861 1 96.81 98 ASP B N 1
ATOM 2235 C CA . ASP B 1 98 ? -8.125 -3.523 1.868 1 96.81 98 ASP B CA 1
ATOM 2236 C C . ASP B 1 98 ? -9.141 -4.594 2.258 1 96.81 98 ASP B C 1
ATOM 2238 O O . ASP B 1 98 ? -9.266 -5.617 1.582 1 96.81 98 ASP B O 1
ATOM 2242 N N . GLY B 1 99 ? -9.945 -4.32 3.271 1 95.19 99 GLY B N 1
ATOM 2243 C CA . GLY B 1 99 ? -10.945 -5.242 3.789 1 95.19 99 GLY B CA 1
ATOM 2244 C C . GLY B 1 99 ? -10.773 -5.539 5.266 1 95.19 99 GLY B C 1
ATOM 2245 O O . GLY B 1 99 ? -9.703 -5.309 5.832 1 95.19 99 GLY B O 1
ATOM 2246 N N . LYS B 1 100 ? -11.758 -6.117 5.891 1 91.19 100 LYS B N 1
ATOM 2247 C CA . LYS B 1 100 ? -11.836 -6.281 7.34 1 91.19 100 LYS B CA 1
ATOM 2248 C C . LYS B 1 100 ? -10.758 -7.238 7.844 1 91.19 100 LYS B C 1
ATOM 2250 O O . LYS B 1 100 ? -10.18 -7.02 8.906 1 91.19 100 LYS B O 1
ATOM 2255 N N . GLU B 1 101 ? -10.516 -8.336 7.07 1 90.75 101 GLU B N 1
ATOM 2256 C CA . GLU B 1 101 ? -9.539 -9.328 7.512 1 90.75 101 GLU B CA 1
ATOM 2257 C C . GLU B 1 101 ? -8.125 -8.766 7.441 1 90.75 101 GLU B C 1
ATOM 2259 O O . GLU B 1 101 ? -7.199 -9.336 8.031 1 90.75 101 GLU B O 1
ATOM 2264 N N . ALA B 1 102 ? -7.977 -7.645 6.688 1 91.81 102 ALA B N 1
ATOM 2265 C CA . ALA B 1 102 ? -6.668 -7.004 6.586 1 91.81 102 ALA B CA 1
ATOM 2266 C C . ALA B 1 102 ? -6.527 -5.879 7.602 1 91.81 102 ALA B C 1
ATOM 2268 O O . ALA B 1 102 ? -5.469 -5.25 7.703 1 91.81 102 ALA B O 1
ATOM 2269 N N . GLY B 1 103 ? -7.621 -5.555 8.344 1 88.31 103 GLY B N 1
ATOM 2270 C CA . GLY B 1 103 ? -7.535 -4.57 9.414 1 88.31 103 GLY B CA 1
ATOM 2271 C C . GLY B 1 103 ? -8.297 -3.293 9.109 1 88.31 103 GLY B C 1
ATOM 2272 O O . GLY B 1 103 ? -8.188 -2.309 9.844 1 88.31 103 GLY B O 1
ATOM 2273 N N . GLN B 1 104 ? -9.047 -3.281 8.039 1 91.19 104 GLN B N 1
ATOM 2274 C CA . GLN B 1 104 ? -9.852 -2.104 7.723 1 91.19 104 GLN B CA 1
ATOM 2275 C C . GLN B 1 104 ? -10.977 -1.915 8.742 1 91.19 104 GLN B C 1
ATOM 2277 O O . GLN B 1 104 ? -11.883 -2.746 8.828 1 91.19 104 GLN B O 1
ATOM 2282 N N . THR B 1 105 ? -10.945 -0.828 9.422 1 88.5 105 THR B N 1
ATOM 2283 C CA . THR B 1 105 ? -11.953 -0.622 10.461 1 88.5 105 THR B CA 1
ATOM 2284 C C . THR B 1 105 ? -12.984 0.411 10.016 1 88.5 105 THR B C 1
ATOM 2286 O O . THR B 1 105 ? -14.109 0.428 10.516 1 88.5 105 THR B O 1
ATOM 2289 N N . VAL B 1 106 ? -12.602 1.366 9.203 1 91.06 106 VAL B N 1
ATOM 2290 C CA . VAL B 1 106 ? -13.539 2.301 8.586 1 91.06 106 VAL B CA 1
ATOM 2291 C C . VAL B 1 106 ? -13.914 1.812 7.191 1 91.06 106 VAL B C 1
ATOM 2293 O O . VAL B 1 106 ? -13.047 1.629 6.336 1 91.06 106 VAL B O 1
ATOM 2296 N N . PRO B 1 107 ? -15.195 1.49 7.055 1 93.38 107 PRO B N 1
ATOM 2297 C CA . PRO B 1 107 ? -15.602 0.956 5.754 1 93.38 107 PRO B CA 1
ATOM 2298 C C . PRO B 1 107 ? -15.562 2.006 4.645 1 93.38 107 PRO B C 1
ATOM 2300 O O . PRO B 1 107 ? -16.609 2.34 4.07 1 93.38 107 PRO B O 1
ATOM 2303 N N . HIS B 1 108 ? -14.445 2.5 4.402 1 97.31 108 HIS B N 1
ATOM 2304 C CA . HIS B 1 108 ? -14.102 3.496 3.393 1 97.31 108 HIS B CA 1
ATOM 2305 C C . HIS B 1 108 ? -12.625 3.402 3.004 1 97.31 108 HIS B C 1
ATOM 2307 O O . HIS B 1 108 ? -11.75 3.598 3.846 1 97.31 108 HIS B O 1
ATOM 2313 N N . LEU B 1 109 ? -12.422 3.037 1.739 1 98.38 109 LEU B N 1
ATOM 2314 C CA . LEU B 1 109 ? -11.055 2.844 1.264 1 98.38 109 LEU B CA 1
ATOM 2315 C C . LEU B 1 109 ? -10.156 4 1.691 1 98.38 109 LEU B C 1
ATOM 2317 O O . LEU B 1 109 ? -10.562 5.164 1.609 1 98.38 109 LEU B O 1
ATOM 2321 N N . HIS B 1 110 ? -8.969 3.709 2.178 1 98 110 HIS B N 1
ATOM 2322 C CA . HIS B 1 110 ? -7.984 4.738 2.48 1 98 110 HIS B CA 1
ATOM 2323 C C . HIS B 1 110 ? -6.566 4.176 2.426 1 98 110 HIS B C 1
ATOM 2325 O O . HIS B 1 110 ? -6.352 3 2.723 1 98 110 HIS B O 1
ATOM 2331 N N . CYS B 1 111 ? -5.695 5.012 2.033 1 98.44 111 CYS B N 1
ATOM 2332 C CA . CYS B 1 111 ? -4.273 4.695 1.96 1 98.44 111 CYS B CA 1
ATOM 2333 C C . CYS B 1 111 ? -3.496 5.426 3.051 1 98.44 111 CYS B C 1
ATOM 2335 O O . CYS B 1 111 ? -3.615 6.645 3.193 1 98.44 111 CYS B O 1
ATOM 2337 N N . HIS B 1 112 ? -2.748 4.699 3.826 1 97.12 112 HIS B N 1
ATOM 2338 C CA . HIS B 1 112 ? -1.843 5.277 4.812 1 97.12 112 HIS B CA 1
ATOM 2339 C C . HIS B 1 112 ? -0.535 5.719 4.168 1 97.12 112 HIS B C 1
ATOM 2341 O O . HIS B 1 112 ? 0.099 4.949 3.445 1 97.12 112 HIS B O 1
ATOM 2347 N N . VAL B 1 113 ? -0.143 6.902 4.395 1 98.31 113 VAL B N 1
ATOM 2348 C CA . VAL B 1 113 ? 1.146 7.434 3.967 1 98.31 113 VAL B CA 1
ATOM 2349 C C . VAL B 1 113 ? 1.943 7.902 5.184 1 98.31 113 VAL B C 1
ATOM 2351 O O . VAL B 1 113 ? 1.534 8.836 5.879 1 98.31 113 VAL B O 1
ATOM 2354 N N . ILE B 1 114 ? 3.076 7.258 5.441 1 96.56 114 ILE B N 1
ATOM 2355 C CA . ILE B 1 114 ? 3.822 7.492 6.672 1 96.56 114 ILE B CA 1
ATOM 2356 C C . ILE B 1 114 ? 5.281 7.801 6.34 1 96.56 114 ILE B C 1
ATOM 2358 O O . ILE B 1 114 ? 6.027 6.918 5.91 1 96.56 114 ILE B O 1
ATOM 2362 N N . PRO B 1 115 ? 5.73 9.008 6.543 1 97.38 115 PRO B N 1
ATOM 2363 C CA . PRO B 1 115 ? 7.148 9.305 6.309 1 97.38 115 PRO B CA 1
ATOM 2364 C C . PRO B 1 115 ? 8.062 8.617 7.32 1 97.38 115 PRO B C 1
ATOM 2366 O O . PRO B 1 115 ? 7.715 8.5 8.5 1 97.38 115 PRO B O 1
ATOM 2369 N N . ARG B 1 116 ? 9.156 8.156 6.805 1 95.31 116 ARG B N 1
ATOM 2370 C CA . ARG B 1 116 ? 10.188 7.48 7.594 1 95.31 116 ARG B CA 1
ATOM 2371 C C . ARG B 1 116 ? 11.531 8.172 7.445 1 95.31 116 ARG B C 1
ATOM 2373 O O . ARG B 1 116 ? 11.914 8.57 6.344 1 95.31 116 ARG B O 1
ATOM 2380 N N . THR B 1 117 ? 12.141 8.359 8.547 1 92.88 117 THR B N 1
ATOM 2381 C CA . THR B 1 117 ? 13.5 8.891 8.539 1 92.88 117 THR B CA 1
ATOM 2382 C C . THR B 1 117 ? 14.461 7.926 9.234 1 92.88 117 THR B C 1
ATOM 2384 O O . THR B 1 117 ? 14.031 6.996 9.914 1 92.88 117 THR B O 1
ATOM 2387 N N . ARG B 1 118 ? 15.734 8.125 9.008 1 86.75 118 ARG B N 1
ATOM 2388 C CA . ARG B 1 118 ? 16.75 7.297 9.641 1 86.75 118 ARG B CA 1
ATOM 2389 C C . ARG B 1 118 ? 16.656 7.379 11.156 1 86.75 118 ARG B C 1
ATOM 2391 O O . ARG B 1 118 ? 17.047 6.438 11.859 1 86.75 118 ARG B O 1
ATOM 2398 N N . ASP B 1 119 ? 16.031 8.367 11.602 1 83.44 119 ASP B N 1
ATOM 2399 C CA . ASP B 1 119 ? 16.031 8.633 13.039 1 83.44 119 ASP B CA 1
ATOM 2400 C C . ASP B 1 119 ? 14.781 8.062 13.703 1 83.44 119 ASP B C 1
ATOM 2402 O O . ASP B 1 119 ? 14.656 8.086 14.93 1 83.44 119 ASP B O 1
ATOM 2406 N N . ASP B 1 120 ? 13.938 7.484 12.758 1 80.75 120 ASP B N 1
ATOM 2407 C CA . ASP B 1 120 ? 12.734 7.012 13.43 1 80.75 120 ASP B CA 1
ATOM 2408 C C . ASP B 1 120 ? 12.977 5.676 14.125 1 80.75 120 ASP B C 1
ATOM 2410 O O . ASP B 1 120 ? 13.781 4.867 13.656 1 80.75 120 ASP B O 1
ATOM 2414 N N . LYS B 1 121 ? 12.875 5.52 15.406 1 72.62 121 LYS B N 1
ATOM 2415 C CA . LYS B 1 121 ? 13.203 4.387 16.266 1 72.62 121 LYS B CA 1
ATOM 2416 C C . LYS B 1 121 ? 12.109 3.32 16.219 1 72.62 121 LYS B C 1
ATOM 2418 O O . LYS B 1 121 ? 12.227 2.279 16.875 1 72.62 121 LYS B O 1
ATOM 2423 N N . ILE B 1 122 ? 11.125 3.635 15.438 1 72.44 122 ILE B N 1
ATOM 2424 C CA . ILE B 1 122 ? 9.984 2.732 15.5 1 72.44 122 ILE B CA 1
ATOM 2425 C C . ILE B 1 122 ? 10.289 1.45 14.734 1 72.44 122 ILE B C 1
ATOM 2427 O O . ILE B 1 122 ? 9.805 0.374 15.094 1 72.44 122 ILE B O 1
ATOM 2431 N N . GLY B 1 123 ? 11.219 1.577 13.859 1 64.75 123 GLY B N 1
ATOM 2432 C CA . GLY B 1 123 ? 11.594 0.416 13.062 1 64.75 123 GLY B CA 1
ATOM 2433 C C . GLY B 1 123 ? 10.406 -0.315 12.477 1 64.75 123 GLY B C 1
ATOM 2434 O O . GLY B 1 123 ? 9.539 0.3 11.844 1 64.75 123 GLY B O 1
ATOM 2435 N N . ASP B 1 124 ? 10.336 -1.579 12.844 1 60.72 124 ASP B N 1
ATOM 2436 C CA . ASP B 1 124 ? 9.398 -2.498 12.195 1 60.72 124 ASP B CA 1
ATOM 2437 C C . ASP B 1 124 ? 8.062 -2.521 12.93 1 60.72 124 ASP B C 1
ATOM 2439 O O . ASP B 1 124 ? 7.156 -3.27 12.555 1 60.72 124 ASP B O 1
ATOM 2443 N N . GLU B 1 125 ? 7.934 -1.604 13.75 1 74.94 125 GLU B N 1
ATOM 2444 C CA . GLU B 1 125 ? 6.711 -1.621 14.539 1 74.94 125 GLU B CA 1
ATOM 2445 C C . GLU B 1 125 ? 5.621 -0.765 13.898 1 74.94 125 GLU B C 1
ATOM 2447 O O . GLU B 1 125 ? 4.484 -0.745 14.375 1 74.94 125 GLU B O 1
ATOM 2452 N N . VAL B 1 126 ? 5.898 -0.127 12.797 1 78.75 126 VAL B N 1
ATOM 2453 C CA . VAL B 1 126 ? 4.957 0.777 12.141 1 78.75 126 VAL B CA 1
ATOM 2454 C C . VAL B 1 126 ? 3.695 0.012 11.742 1 78.75 126 VAL B C 1
ATOM 2456 O O . VAL B 1 126 ? 2.578 0.476 11.984 1 78.75 126 VAL B O 1
ATOM 2459 N N . TYR B 1 127 ? 3.85 -1.141 11.289 1 73.94 127 TYR B N 1
ATOM 2460 C CA . TYR B 1 127 ? 2.721 -1.916 10.789 1 73.94 127 TYR B CA 1
ATOM 2461 C C . TYR B 1 127 ? 1.908 -2.5 11.938 1 73.94 127 TYR B C 1
ATOM 2463 O O . TYR B 1 127 ? 0.686 -2.631 11.836 1 73.94 127 TYR B O 1
ATOM 2471 N N . LEU B 1 128 ? 2.605 -2.793 12.977 1 73.38 128 LEU B N 1
ATOM 2472 C CA . LEU B 1 128 ? 1.89 -3.229 14.172 1 73.38 128 LEU B CA 1
ATOM 2473 C C . LEU B 1 128 ? 1.006 -2.109 14.711 1 73.38 128 LEU B C 1
ATOM 2475 O O . LEU B 1 128 ? -0.136 -2.352 15.109 1 73.38 128 LEU B O 1
ATOM 2479 N N . LYS B 1 129 ? 1.561 -1.021 14.617 1 76.25 129 LYS B N 1
ATOM 2480 C CA . LYS B 1 129 ? 0.816 0.135 15.109 1 76.25 129 LYS B CA 1
ATOM 2481 C C . LYS B 1 129 ? -0.351 0.471 14.18 1 76.25 129 LYS B C 1
ATOM 2483 O O . LYS B 1 129 ? -1.409 0.904 14.641 1 76.25 129 LYS B O 1
ATOM 2488 N N . LEU B 1 130 ? -0.188 0.27 12.914 1 78.69 130 LEU B N 1
ATOM 2489 C CA . LEU B 1 130 ? -1.265 0.491 11.961 1 78.69 130 LEU B CA 1
ATOM 2490 C C . LEU B 1 130 ? -2.449 -0.424 12.25 1 78.69 130 LEU B C 1
ATOM 2492 O O . LEU B 1 130 ? -3.604 -0.003 12.148 1 78.69 130 LEU B O 1
ATOM 2496 N N . GLU B 1 131 ? -2.107 -1.601 12.562 1 68.88 131 GLU B N 1
ATOM 2497 C CA . GLU B 1 131 ? -3.158 -2.568 12.867 1 68.88 131 GLU B CA 1
ATOM 2498 C C . GLU B 1 131 ? -3.918 -2.18 14.133 1 68.88 131 GLU B C 1
ATOM 2500 O O . GLU B 1 131 ? -5.141 -2.326 14.195 1 68.88 131 GLU B O 1
ATOM 2505 N N . SER B 1 132 ? -3.098 -1.765 14.992 1 63.28 132 SER B N 1
ATOM 2506 C CA . SER B 1 132 ? -3.713 -1.359 16.25 1 63.28 132 SER B CA 1
ATOM 2507 C C . SER B 1 132 ? -4.562 -0.105 16.078 1 63.28 132 SER B C 1
ATOM 2509 O O . SER B 1 132 ? -5.613 0.032 16.703 1 63.28 132 SER B O 1
ATOM 2511 N N . GLU B 1 133 ? -3.986 0.777 15.289 1 57.66 133 GLU B N 1
ATOM 2512 C CA . GLU B 1 133 ? -4.68 2.031 15.008 1 57.66 133 GLU B CA 1
ATOM 2513 C C . GLU B 1 133 ? -6.039 1.781 14.367 1 57.66 133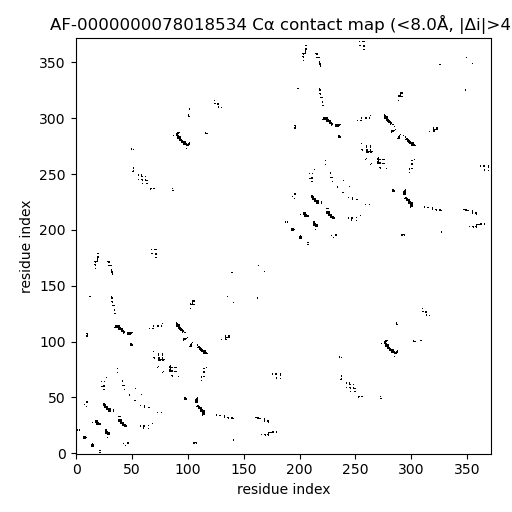 GLU B C 1
ATOM 2515 O O . GLU B 1 133 ? -7.027 2.434 14.719 1 57.66 133 GLU B O 1
ATOM 2520 N N . GLU B 1 134 ? -5.938 0.932 13.305 1 53.81 134 GLU B N 1
ATOM 2521 C CA . GLU B 1 134 ? -7.184 0.704 12.586 1 53.81 134 GLU B CA 1
ATOM 2522 C C . GLU B 1 134 ? -8.289 0.221 13.523 1 53.81 134 GLU B C 1
ATOM 2524 O O . GLU B 1 134 ? -9.438 0.636 13.398 1 53.81 134 GLU B O 1
ATOM 2529 N N . GLY B 1 135 ? -7.895 -0.643 14.492 1 46.81 135 GLY B N 1
ATOM 2530 C CA . GLY B 1 135 ? -8.883 -0.982 15.508 1 46.81 135 GLY B CA 1
ATOM 2531 C C . GLY B 1 135 ? -9.453 0.232 16.219 1 46.81 135 GLY B C 1
ATOM 2532 O O . GLY B 1 135 ? -10.492 0.142 16.875 1 46.81 135 GLY B O 1
ATOM 2533 N N . ASN B 1 136 ? -8.648 1.412 15.891 1 51.75 136 ASN B N 1
ATOM 2534 C CA . ASN B 1 136 ? -9 2.561 16.719 1 51.75 136 ASN B CA 1
ATOM 2535 C C . ASN B 1 136 ? -9.438 3.75 15.867 1 51.75 136 ASN B C 1
ATOM 2537 O O . ASN B 1 136 ? -9.914 4.754 16.391 1 51.75 136 ASN B O 1
ATOM 2541 N N . ILE B 1 137 ? -9.156 3.748 14.57 1 55.81 137 ILE B N 1
ATOM 2542 C CA . ILE B 1 137 ? -9.562 4.926 13.812 1 55.81 137 ILE B CA 1
ATOM 2543 C C . ILE B 1 137 ? -11.07 5.133 13.953 1 55.81 137 ILE B C 1
ATOM 2545 O O . ILE B 1 137 ? -11.523 6.23 14.281 1 55.81 137 ILE B O 1
ATOM 2549 N N . GLY B 1 138 ? -11.797 3.998 13.758 1 53.06 138 GLY B N 1
ATOM 2550 C CA . GLY B 1 138 ? -13.219 4.098 14.055 1 53.06 138 GLY B CA 1
ATOM 2551 C C . GLY B 1 138 ? -13.508 4.473 15.492 1 53.06 138 GLY B C 1
ATOM 2552 O O . GLY B 1 138 ? -14.375 5.312 15.758 1 53.06 138 GLY B O 1
ATOM 2553 N N . GLY B 1 139 ? -12.68 3.867 16.344 1 54.62 139 GLY B N 1
ATOM 2554 C CA . GLY B 1 139 ? -12.859 4.18 17.75 1 54.62 139 GLY B CA 1
ATOM 2555 C C . GLY B 1 139 ? -12.461 5.602 18.109 1 54.62 139 GLY B C 1
ATOM 2556 O O . GLY B 1 139 ? -13.117 6.246 18.922 1 54.62 139 GLY B O 1
ATOM 2557 N N . GLY B 1 140 ? -11.414 6.086 17.422 1 54.81 140 GLY B N 1
ATOM 2558 C CA . GLY B 1 140 ? -10.984 7.453 17.672 1 54.81 140 GLY B CA 1
ATOM 2559 C C . GLY B 1 140 ? -12.047 8.484 17.344 1 54.81 140 GLY B C 1
ATOM 2560 O O . GLY B 1 140 ? -12.359 9.344 18.172 1 54.81 140 GLY B O 1
ATOM 2561 N N . PHE B 1 141 ? -12.578 8.258 16.219 1 58.72 141 PHE B N 1
ATOM 2562 C CA . PHE B 1 141 ? -13.633 9.18 15.844 1 58.72 141 PHE B CA 1
ATOM 2563 C C . PHE B 1 141 ? -14.875 8.961 16.703 1 58.72 141 PHE B C 1
ATOM 2565 O O . PHE B 1 141 ? -15.57 9.922 17.047 1 58.72 141 PHE B O 1
ATOM 2572 N N . TYR B 1 142 ? -15.141 7.664 17.047 1 53.75 142 TYR B N 1
ATOM 2573 C CA . TYR B 1 142 ? -16.25 7.355 17.938 1 53.75 142 TYR B CA 1
ATOM 2574 C C . TYR B 1 142 ? -16.031 7.98 19.312 1 53.75 142 TYR B C 1
ATOM 2576 O O . TYR B 1 142 ? -16.969 8.523 19.906 1 53.75 142 TYR B O 1
ATOM 2584 N N . ASP B 1 143 ? -14.805 7.75 19.766 1 54.25 143 ASP B N 1
ATOM 2585 C CA . ASP B 1 143 ? -14.492 8.297 21.078 1 54.25 143 ASP B CA 1
ATOM 2586 C C . ASP B 1 143 ? -14.602 9.82 21.078 1 54.25 143 ASP B C 1
ATOM 2588 O O . ASP B 1 143 ? -14.906 10.422 22.109 1 54.25 143 ASP B O 1
ATOM 2592 N N . MET B 1 144 ? -14.289 10.352 20.031 1 50.66 144 MET B N 1
ATOM 2593 C CA . MET B 1 144 ? -14.406 11.805 19.938 1 50.66 144 MET B CA 1
ATOM 2594 C C . MET B 1 144 ? -15.867 12.242 19.984 1 50.66 144 MET B C 1
ATOM 2596 O O . MET B 1 144 ? -16.188 13.336 20.453 1 50.66 144 MET B O 1
ATOM 2600 N N . LYS B 1 145 ? -16.703 11.344 19.5 1 48.72 145 LYS B N 1
ATOM 2601 C CA . LYS B 1 145 ? -18.141 11.656 19.531 1 48.72 145 LYS B CA 1
ATOM 2602 C C . LYS B 1 145 ? -18.75 11.297 20.891 1 48.72 145 LYS B C 1
ATOM 2604 O O . LYS B 1 145 ? -19.875 11.703 21.188 1 48.72 145 LYS B O 1
ATOM 2609 N N . ARG B 1 146 ? -18.109 10.266 21.547 1 44 146 ARG B N 1
ATOM 2610 C CA . ARG B 1 146 ? -18.703 9.914 22.844 1 44 146 ARG B CA 1
ATOM 2611 C C . ARG B 1 146 ? -18.641 11.086 23.812 1 44 146 ARG B C 1
ATOM 2613 O O . ARG B 1 146 ? -17.578 11.703 23.984 1 44 146 ARG B O 1
ATOM 2620 N N . PRO B 1 147 ? -19.75 11.422 24.266 1 36.66 147 PRO B N 1
ATOM 2621 C CA . PRO B 1 147 ? -19.734 12.352 25.406 1 36.66 147 PRO B CA 1
ATOM 2622 C C . PRO B 1 147 ? -18.859 11.875 26.562 1 36.66 147 PRO B C 1
ATOM 2624 O O . PRO B 1 147 ? -18.641 10.672 26.703 1 36.66 147 PRO B O 1
ATOM 2627 N N . GLU B 1 148 ? -18.031 12.719 27.266 1 36.38 148 GLU B N 1
ATOM 2628 C CA . GLU B 1 148 ? -17.234 12.422 28.453 1 36.38 148 GLU B CA 1
ATOM 2629 C C . GLU B 1 148 ? -17.953 11.43 29.359 1 36.38 148 GLU B C 1
ATOM 2631 O O . GLU B 1 148 ? -18.922 11.789 30.031 1 36.38 148 GLU B O 1
ATOM 2636 N N . GLN B 1 149 ? -18.344 10.25 28.984 1 32.59 149 GLN B N 1
ATOM 2637 C CA . GLN B 1 149 ? -18.906 9.453 30.062 1 32.59 149 GLN B CA 1
ATOM 2638 C C . GLN B 1 149 ? -17.875 9.242 31.172 1 32.59 149 GLN B C 1
ATOM 2640 O O . GLN B 1 149 ? -16.688 9.094 30.906 1 32.59 149 GLN B O 1
ATOM 2645 N N . TYR B 1 150 ? -18.281 9.547 32.5 1 30.64 150 TYR B N 1
ATOM 2646 C CA . TYR B 1 150 ? -17.641 9.492 33.781 1 30.64 150 TYR B CA 1
ATOM 2647 C C . TYR B 1 150 ? -16.969 8.133 34 1 30.64 150 TYR B C 1
ATOM 2649 O O . TYR B 1 150 ? -16.281 7.93 35.031 1 30.64 150 TYR B O 1
ATOM 2657 N N . GLY B 1 151 ? -17.562 6.992 33.625 1 30.95 151 GLY B N 1
ATOM 2658 C CA . GLY B 1 151 ? -17.094 5.77 34.25 1 30.95 151 GLY B CA 1
ATOM 2659 C C . GLY B 1 151 ? -15.797 5.25 33.656 1 30.95 151 GLY B C 1
ATOM 2660 O O . GLY B 1 151 ? -15.727 4.969 32.469 1 30.95 151 GLY B O 1
ATOM 2661 N N . LYS B 1 152 ? -14.664 5.695 34.25 1 30.38 152 LYS B N 1
ATOM 2662 C CA . LYS B 1 152 ? -13.281 5.316 33.969 1 30.38 152 LYS B CA 1
ATOM 2663 C C . LYS B 1 152 ? -13.094 3.805 34.062 1 30.38 152 LYS B C 1
ATOM 2665 O O . LYS B 1 152 ? -12.945 3.252 35.156 1 30.38 152 LYS B O 1
ATOM 2670 N N . PHE B 1 153 ? -13.734 2.926 33.344 1 31.02 153 PHE B N 1
ATOM 2671 C CA . PHE B 1 153 ? -13.141 1.604 33.5 1 31.02 153 PHE B CA 1
ATOM 2672 C C . PHE B 1 153 ? -11.664 1.62 33.125 1 31.02 153 PHE B C 1
ATOM 2674 O O . PHE B 1 153 ? -11.266 2.312 32.188 1 31.02 153 PHE B O 1
ATOM 2681 N N . PRO B 1 154 ? -10.742 1.094 33.938 1 29 154 PRO B N 1
ATOM 2682 C CA . PRO B 1 154 ? -9.305 1.051 33.688 1 29 154 PRO B CA 1
ATOM 2683 C C . PRO B 1 154 ? -8.969 0.422 32.312 1 29 154 PRO B C 1
ATOM 2685 O O . PRO B 1 154 ? -9.461 -0.661 32 1 29 154 PRO B O 1
ATOM 2688 N N . GLN B 1 155 ? -8.898 1.142 31.281 1 33.31 155 GLN B N 1
ATOM 2689 C CA . GLN B 1 155 ? -8.414 0.605 30.016 1 33.31 155 GLN B CA 1
ATOM 2690 C C . GLN B 1 155 ? -7.129 -0.191 30.219 1 33.31 155 GLN B C 1
ATOM 2692 O O . GLN B 1 155 ? -6.234 0.233 30.953 1 33.31 155 GLN B O 1
ATOM 2697 N N . ILE B 1 156 ? -7.152 -1.404 30.062 1 32.75 156 ILE B N 1
ATOM 2698 C CA . ILE B 1 156 ? -5.965 -2.252 30.078 1 32.75 156 ILE B CA 1
ATOM 2699 C C . ILE B 1 156 ? -4.809 -1.537 29.391 1 32.75 156 ILE B C 1
ATOM 2701 O O . ILE B 1 156 ? -4.992 -0.918 28.328 1 32.75 156 ILE B O 1
ATOM 2705 N N . GLU B 1 157 ? -3.645 -1.275 30.062 1 35.69 157 GLU B N 1
ATOM 2706 C CA . GLU B 1 157 ? -2.391 -0.542 29.922 1 35.69 157 GLU B CA 1
ATOM 2707 C C . GLU B 1 157 ? -1.767 -0.787 28.547 1 35.69 157 GLU B C 1
ATOM 2709 O O . GLU B 1 157 ? -0.601 -0.456 28.328 1 35.69 157 GLU B O 1
ATOM 2714 N N . GLY B 1 158 ? -2.205 -1.654 27.688 1 38.62 158 GLY B N 1
ATOM 2715 C CA . GLY B 1 158 ? -1.337 -1.517 26.516 1 38.62 158 GLY B CA 1
ATOM 2716 C C . GLY B 1 158 ? -1.356 -0.122 25.922 1 38.62 158 GLY B C 1
ATOM 2717 O O . GLY B 1 158 ? -2.328 0.617 26.094 1 38.62 158 GLY B O 1
ATOM 2718 N N . VAL B 1 159 ? -0.129 0.646 25.797 1 40.91 159 VAL B N 1
ATOM 2719 C CA . VAL B 1 159 ? 0.118 2.043 25.469 1 40.91 159 VAL B CA 1
ATOM 2720 C C . VAL B 1 159 ? -0.837 2.484 24.359 1 40.91 159 VAL B C 1
ATOM 2722 O O . VAL B 1 159 ? -0.626 2.166 23.188 1 40.91 159 VAL B O 1
ATOM 2725 N N . LYS B 1 160 ? -2.152 2.307 24.438 1 52.66 160 LYS B N 1
ATOM 2726 C CA . LYS B 1 160 ? -3.139 2.865 23.531 1 52.66 160 LYS B CA 1
ATOM 2727 C C . LYS B 1 160 ? -2.938 4.367 23.344 1 52.66 160 LYS B C 1
ATOM 2729 O O . LYS B 1 160 ? -2.994 5.125 24.312 1 52.66 160 LYS B O 1
ATOM 2734 N N . LYS B 1 161 ? -2.254 4.742 22.266 1 60.94 161 LYS B N 1
ATOM 2735 C CA . LYS B 1 161 ? -2.062 6.148 21.922 1 60.94 161 LYS B CA 1
ATOM 2736 C C . LYS B 1 161 ? -3.389 6.902 21.922 1 60.94 161 LYS B C 1
ATOM 2738 O O . LYS B 1 161 ? -4.363 6.445 21.312 1 60.94 161 LYS B O 1
ATOM 2743 N N . GLU B 1 162 ? -3.512 7.934 22.828 1 72 162 GLU B N 1
ATOM 2744 C CA . GLU B 1 162 ? -4.699 8.781 22.859 1 72 162 GLU B CA 1
ATOM 2745 C C . GLU B 1 162 ? -4.887 9.523 21.547 1 72 162 GLU B C 1
ATOM 2747 O O . GLU B 1 162 ? -3.914 9.969 20.922 1 72 162 GLU B O 1
ATOM 2752 N N . PRO B 1 163 ? -6.18 9.555 21.156 1 78.5 163 PRO B N 1
ATOM 2753 C CA . PRO B 1 163 ? -6.445 10.336 19.953 1 78.5 163 PRO B CA 1
ATOM 2754 C C . PRO B 1 163 ? -6.055 11.805 20.094 1 78.5 163 PRO B C 1
ATOM 2756 O O . PRO B 1 163 ? -6.07 12.336 21.203 1 78.5 163 PRO B O 1
ATOM 2759 N N . ARG B 1 164 ? -5.605 12.359 18.984 1 85.75 164 ARG B N 1
ATOM 2760 C CA . ARG B 1 164 ? -5.355 13.797 18.938 1 85.75 164 ARG B CA 1
ATOM 2761 C C . ARG B 1 164 ? -6.66 14.578 19.031 1 85.75 164 ARG B C 1
ATOM 2763 O O . ARG B 1 164 ? -7.738 14.047 18.766 1 85.75 164 ARG B O 1
ATOM 2770 N N . SER B 1 165 ? -6.461 15.797 19.438 1 87 165 SER B N 1
ATOM 2771 C CA . SER B 1 165 ? -7.641 16.656 19.484 1 87 165 SER B CA 1
ATOM 2772 C C . SER B 1 165 ? -8.023 17.125 18.078 1 87 165 SER B C 1
ATOM 2774 O O . SER B 1 165 ? -7.176 17.188 17.188 1 87 165 SER B O 1
ATOM 2776 N N . LEU B 1 166 ? -9.266 17.484 17.938 1 87.06 166 LEU B N 1
ATOM 2777 C CA . LEU B 1 166 ? -9.742 18.031 16.656 1 87.06 166 LEU B CA 1
ATOM 2778 C C . LEU B 1 166 ? -8.992 19.297 16.297 1 87.06 166 LEU B C 1
ATOM 2780 O O . LEU B 1 166 ? -8.734 19.562 15.109 1 87.06 166 LEU B O 1
ATOM 2784 N N . ASP B 1 167 ? -8.625 20.031 17.359 1 91.19 167 ASP B N 1
ATOM 2785 C CA . ASP B 1 167 ? -7.887 21.281 17.125 1 91.19 167 ASP B CA 1
ATOM 2786 C C . ASP B 1 167 ? -6.492 20.984 16.578 1 91.19 167 ASP B C 1
ATOM 2788 O O . ASP B 1 167 ? -6.027 21.656 15.648 1 91.19 167 ASP B O 1
ATOM 2792 N N . GLN B 1 168 ? -5.828 20.016 17.125 1 91.94 168 GLN B N 1
ATOM 2793 C CA . GLN B 1 168 ? -4.52 19.609 16.641 1 91.94 168 GLN B CA 1
ATOM 2794 C C . GLN B 1 168 ? -4.602 19.156 15.18 1 91.94 168 GLN B C 1
ATOM 2796 O O . GLN B 1 168 ? -3.75 19.5 14.359 1 91.94 168 GLN B O 1
ATOM 2801 N N . MET B 1 169 ? -5.613 18.453 14.859 1 93.06 169 MET B N 1
ATOM 2802 C CA . MET B 1 169 ? -5.793 17.938 13.508 1 93.06 169 MET B CA 1
ATOM 2803 C C . MET B 1 169 ? -6.086 19.078 12.531 1 93.06 169 MET B C 1
ATOM 2805 O O . MET B 1 169 ? -5.582 19.078 11.406 1 93.06 169 MET B O 1
ATOM 2809 N N . ARG B 1 170 ? -6.887 20 12.992 1 93.94 170 ARG B N 1
ATOM 2810 C CA . ARG B 1 170 ? -7.215 21.156 12.156 1 93.94 170 ARG B CA 1
ATOM 2811 C C . ARG B 1 170 ? -5.969 21.984 11.852 1 93.94 170 ARG B C 1
ATOM 2813 O O . ARG B 1 170 ? -5.789 22.453 10.727 1 93.94 170 ARG B O 1
ATOM 2820 N N . GLU B 1 171 ? -5.137 22.172 12.875 1 95.56 171 GLU B N 1
ATOM 2821 C CA . GLU B 1 171 ? -3.908 22.938 12.688 1 95.56 171 GLU B CA 1
ATOM 2822 C C . GLU B 1 171 ? -2.967 22.234 11.711 1 95.56 171 GLU B C 1
ATOM 2824 O O . GLU B 1 171 ? -2.365 22.875 10.852 1 95.56 171 GLU B O 1
ATOM 2829 N N . GLU B 1 172 ? -2.857 20.984 11.852 1 96.31 172 GLU B N 1
ATOM 2830 C CA . GLU B 1 172 ? -2.023 20.203 10.938 1 96.31 172 GLU B CA 1
ATOM 2831 C C . GLU B 1 172 ? -2.578 20.25 9.516 1 96.31 172 GLU B C 1
ATOM 2833 O O . GLU B 1 172 ? -1.821 20.375 8.555 1 96.31 172 GLU B O 1
ATOM 2838 N N . ALA B 1 173 ? -3.869 20.141 9.414 1 97.12 173 ALA B N 1
ATOM 2839 C CA . ALA B 1 173 ? -4.508 20.203 8.102 1 97.12 173 ALA B CA 1
ATOM 2840 C C . ALA B 1 173 ? -4.242 21.547 7.422 1 97.12 173 ALA B C 1
ATOM 2842 O O . ALA B 1 173 ? -3.977 21.594 6.219 1 97.12 173 ALA B O 1
ATOM 2843 N N . ALA B 1 174 ? -4.336 22.594 8.219 1 96.88 174 ALA B N 1
ATOM 2844 C CA . ALA B 1 174 ? -4.062 23.922 7.676 1 96.88 174 ALA B CA 1
ATOM 2845 C C . ALA B 1 174 ? -2.619 24.031 7.184 1 96.88 174 ALA B C 1
ATOM 2847 O O . ALA B 1 174 ? -2.365 24.531 6.09 1 96.88 174 ALA B O 1
ATOM 2848 N N . LEU B 1 175 ? -1.752 23.531 7.988 1 96.88 175 LEU B N 1
ATOM 2849 C CA . LEU B 1 175 ? -0.34 23.547 7.621 1 96.88 175 LEU B CA 1
ATOM 2850 C C . LEU B 1 175 ? -0.102 22.75 6.344 1 96.88 175 LEU B C 1
ATOM 2852 O O . LEU B 1 175 ? 0.527 23.234 5.406 1 96.88 175 LEU B O 1
ATOM 2856 N N . PHE B 1 176 ? -0.614 21.516 6.281 1 98 176 PHE B N 1
ATOM 2857 C CA . PHE B 1 176 ? -0.436 20.656 5.117 1 98 176 PHE B CA 1
ATOM 2858 C C . PHE B 1 176 ? -1.123 21.25 3.895 1 98 176 PHE B C 1
ATOM 2860 O O . PHE B 1 176 ? -0.63 21.125 2.771 1 98 176 PHE B O 1
ATOM 2867 N N . GLY B 1 177 ? -2.295 21.859 4.148 1 97.62 177 GLY B N 1
ATOM 2868 C CA . GLY B 1 177 ? -2.967 22.547 3.055 1 97.62 177 GLY B CA 1
ATOM 2869 C C . GLY B 1 177 ? -2.107 23.609 2.398 1 97.62 177 GLY B C 1
ATOM 2870 O O . GLY B 1 177 ? -2.051 23.703 1.169 1 97.62 177 GLY B O 1
ATOM 2871 N N . GLU B 1 178 ? -1.458 24.391 3.201 1 96.62 178 GLU B N 1
ATOM 2872 C CA . GLU B 1 178 ? -0.567 25.422 2.684 1 96.62 178 GLU B CA 1
ATOM 2873 C C . GLU B 1 178 ? 0.614 24.812 1.937 1 96.62 178 GLU B C 1
ATOM 2875 O O . GLU B 1 178 ? 1.018 25.312 0.885 1 96.62 178 GLU B O 1
ATOM 2880 N N . MET B 1 179 ? 1.109 23.766 2.447 1 96.12 179 MET B N 1
ATOM 2881 C CA . MET B 1 179 ? 2.252 23.094 1.828 1 96.12 179 MET B CA 1
ATOM 2882 C C . MET B 1 179 ? 1.861 22.484 0.489 1 96.12 179 MET B C 1
ATOM 2884 O O . MET B 1 179 ? 2.648 22.5 -0.458 1 96.12 179 MET B O 1
ATOM 2888 N N . MET B 1 180 ? 0.662 21.969 0.438 1 97.06 180 MET B N 1
ATOM 2889 C CA . MET B 1 180 ? 0.178 21.406 -0.815 1 97.06 180 MET B CA 1
ATOM 2890 C C . MET B 1 180 ? 0.063 22.469 -1.894 1 97.06 180 MET B C 1
ATOM 2892 O O . MET B 1 180 ? 0.365 22.219 -3.061 1 97.06 180 MET B O 1
ATOM 2896 N N . LYS B 1 181 ? -0.349 23.641 -1.502 1 94.5 181 LYS B N 1
ATOM 2897 C CA . LYS B 1 181 ? -0.479 24.75 -2.436 1 94.5 181 LYS B CA 1
ATOM 2898 C C . LYS B 1 181 ? 0.879 25.156 -2.998 1 94.5 181 LYS B C 1
ATOM 2900 O O . LYS B 1 181 ? 0.987 25.516 -4.172 1 94.5 181 LYS B O 1
ATOM 2905 N N . LEU B 1 182 ? 1.886 25.047 -2.18 1 90.5 182 LEU B N 1
ATOM 2906 C CA . LEU B 1 182 ? 3.23 25.422 -2.594 1 90.5 182 LEU B CA 1
ATOM 2907 C C . LEU B 1 182 ? 3.789 24.438 -3.609 1 90.5 182 LEU B C 1
ATOM 2909 O O . LEU B 1 182 ? 4.562 24.812 -4.492 1 90.5 182 LEU B O 1
ATOM 2913 N N . LEU B 1 183 ? 3.418 23.172 -3.488 1 89.56 183 LEU B N 1
ATOM 2914 C CA . LEU B 1 183 ? 3.869 22.141 -4.418 1 89.56 183 LEU B CA 1
ATOM 2915 C C . LEU B 1 183 ? 3.289 22.375 -5.809 1 89.56 183 LEU B C 1
ATOM 2917 O O . LEU B 1 183 ? 3.957 22.109 -6.812 1 89.56 183 LEU B O 1
ATOM 2921 N N . LYS B 1 184 ? 2.037 22.703 -5.926 1 77.19 184 LYS B N 1
ATOM 2922 C CA . LYS B 1 184 ? 1.368 22.922 -7.207 1 77.19 184 LYS B CA 1
ATOM 2923 C C . LYS B 1 184 ? 2.016 24.078 -7.969 1 77.19 184 LYS B C 1
ATOM 2925 O O . LYS B 1 184 ? 2.006 24.094 -9.203 1 77.19 184 LYS B O 1
ATOM 2930 N N . ASN B 1 185 ? 2.564 24.969 -7.266 1 66.31 185 ASN B N 1
ATOM 2931 C CA . ASN B 1 185 ? 3.16 26.141 -7.887 1 66.31 185 ASN B CA 1
ATOM 2932 C C . ASN B 1 185 ? 4.594 25.875 -8.344 1 66.31 185 ASN B C 1
ATOM 2934 O O . ASN B 1 185 ? 5.223 26.734 -8.969 1 66.31 185 ASN B O 1
ATOM 2938 N N . GLU B 1 186 ? 5.109 24.641 -8.078 1 55.06 186 GLU B N 1
ATOM 2939 C CA . GLU B 1 186 ? 6.453 24.312 -8.539 1 55.06 186 GLU B CA 1
ATOM 2940 C C . GLU B 1 186 ? 6.414 23.484 -9.82 1 55.06 186 GLU B C 1
ATOM 2942 O O . GLU B 1 186 ? 5.504 22.688 -10.016 1 55.06 186 GLU B O 1
#

Secondary structure (DSSP, 8-state):
-----SS-EETTEE-GGGEEEE-SSEEEEE-SS-SSTT-EEEEESS---SGGGS-HHHHHHHHHHHHHHHHHHHHHHS-BTTBPP-GGGSEEEEEEEESGGGT--SSS--EEEEEE-TT---GGGHHHHHHHHHHHHHHHHHHHHS---S-------S--PPPPPHHHHHHHHHHHHHHHHHHHT-/-----SS-EETTEE-GGGEEEE-SSEEEEE-SS-SSTT-EEEEESS---SGGGS-HHHHHHHHHHHHHHHHHHHHHHS-BTTBPP-GGGSEEEEEEEESGGGT--SSS--EEEEEE-TT---GGGHHHHHHHHHHHHHHHHHHHHS---S-------S--PPPPPHHHHHHHHHHHHHHHHHHHT-

Solvent-accessible surface area (backbone atoms only — not comparable to full-atom values): 20160 Å² total; per-residue (Å²): 122,84,73,75,72,74,91,38,61,57,54,96,38,79,42,55,68,25,44,29,45,78,61,96,54,27,34,33,31,53,46,57,60,51,82,45,82,76,24,29,33,40,32,51,66,65,77,42,49,41,76,72,67,50,48,70,69,45,46,31,53,49,54,51,47,51,35,51,51,45,43,43,47,15,32,64,76,32,47,53,96,89,37,71,20,43,56,85,65,34,12,24,38,39,39,27,42,36,26,62,64,38,38,33,53,48,75,29,39,48,35,40,40,31,62,28,45,88,78,54,83,59,70,70,43,55,47,46,43,49,46,54,32,23,70,28,53,48,40,41,57,45,55,69,64,47,68,88,70,82,78,76,68,84,68,76,78,69,88,69,79,72,60,58,51,71,65,59,34,30,53,50,10,51,52,47,27,53,44,48,55,57,56,72,75,101,122,83,74,75,72,74,92,37,61,58,52,94,38,79,41,54,68,25,44,29,44,78,60,94,53,26,32,31,32,55,46,58,62,49,83,44,82,76,24,28,32,41,30,50,67,65,77,40,50,41,77,72,67,49,49,72,69,43,46,31,51,48,53,52,46,51,35,52,51,45,44,42,48,16,31,66,75,32,47,52,94,91,36,71,21,44,58,85,66,34,13,24,40,39,38,26,42,35,26,62,63,38,39,34,53,48,74,31,38,50,36,38,40,31,62,27,43,88,79,54,82,60,68,67,43,56,48,48,42,48,44,54,33,24,70,28,54,47,43,42,56,46,54,68,66,47,69,90,68,82,77,76,69,83,70,74,75,69,88,69,79,73,61,58,52,70,64,59,33,30,52,49,10,51,53,48,27,54,44,48,56,55,54,72,76,100

Foldseek 3Di:
DPPQDDFADQQPFTQSLLWQADDPFWTKGQAQQALDPLKIKIF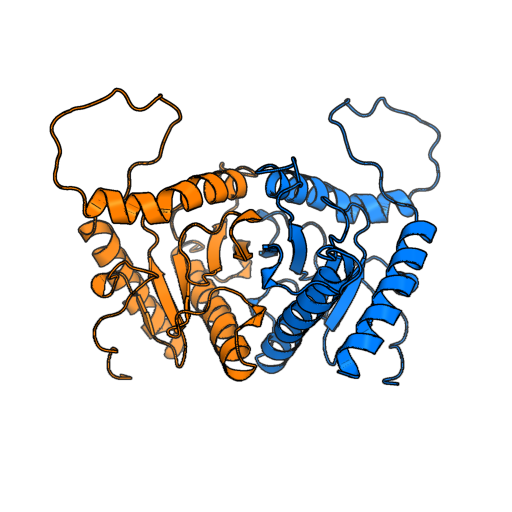GRPQAQAPVPDDPVRNVRRVVVVVLSLQLSQQPVLDDPNGGGGCVSWDWDKDWQRDVVSQAQRRTTMIIIGTGHPPDPCPPCSVVVVNVCSVPSVVLSVVVVDDPDPDCPPDDPPVPRHTDDSVVSSVVSNVSNVSSVVSVVD/DPPQDDFADQQPFTQSLLWQADDPFWTKGQAQQALDPLKIKIFGRPQAQAPVPDDPVRNVRRVVVVVLSLQLSQQPVLDDPNGGGGCVSWDWDKDWQRDVVSQAQGSTTMIIIGTGHPPDPCPPCSVVVVNVCNVCSVVLSVVVVDDPDPDCPPDDPPVPRHTDDSVVSSVVSNVSNVSSVVSVVD

Radius of gyration: 20.8 Å; Cα contacts (8 Å, |Δi|>4): 645; chains: 2; bounding box: 50×53×61 Å

Sequence (372 aa):
MASKPGTIYFGPYEVTDQVFYYSTSCYGLTNIKPVLPGHVLVVPFRPVQRVTDLTADEVTDFFTTVQKVQKMLAGHYFKTNGLSGLPEDGSFNIAIQDGKEAGQTVPHLHCHVIPRTRDDKIGDEVYLKLESEEGNIGGGFYDMKRPEQYGKFPQIEGVKKEPRSLDQMREEAALFGEMMKLLKNEMASKPGTIYFGPYEVTDQVFYYSTSCYGLTNIKPVLPGHVLVVPFRPVQRVTDLTADEVTDFFTTVQKVQKMLAGHYFKTNGLSGLPEDGSFNIAIQDGKEAGQTVPHLHCHVIPRTRDDKIGDEVYLKLESEEGNIGGGFYDMKRPEQYGKFPQIEGVKKEPRSLDQMREEAALFGEMMKLLKNE

Nearest PDB structures (foldseek):
  7p8p-assembly2_B  TM=8.655E-01  e=5.495E-12  Homo sapiens
  1fit-assembly1_A  TM=9.229E-01  e=3.424E-10  Homo sapiens
  2fit-assembly1_A-2  TM=9.051E-01  e=4.087E-10  Homo sapiens
  7p8p-assembly2_C  TM=9.375E-01  e=1.115E-09  Homo sapiens
  3fit-assembly1_A-2  TM=8.300E-01  e=3.043E-10  Homo sapiens

pLDDT: mean 83.67, std 20.49, range [29.0, 98.88]